Protein AF-A0A8H8NLA7-F1 (afdb_monomer_lite)

Radius of gyration: 19.92 Å; chains: 1; bounding box: 57×33×53 Å

Foldseek 3Di:
DFDDDPPDPDDDDPALLSVLVVLLVVLVVVLVQLVCCVVPVNDGDDDQVNDPRFAHADSVCRVVVVDDPVLGDGLVQLLDPPRPLLAAQRHDLSSLSSNLSVLLSLLQVLLPDDPVRCDPVSVSSLVSSLSSLVSNLVRQDDQDDPDDLLSNLSSLQSLLSSLLSLLSNLVVCCVPDVVSLVSNLVSLVSNLVSLVVCPPRQLVSHDLCSLSSLLSSLVSLLVQLVVCVVVVVNVSSVVSVVSSVSSLVSLVSNCVVVVVSVVSSVVSVVSD

Sequence (272 aa):
MSLRRAGSMLDPPRDPIELYELINIFWLTFITDRAGSLGTGLPHAIKDAEITTVFPRPLQEFEDGTVSDATNATILSMYEEGHIAQDASKDSLHALRVKSLALLERSSRLSTVPEADRNATFWHEFGATDVALSRIAQTLPHIHSGAGINDTSSLIFVHTFVHGSTIQLHSPFLDTHPSSYERCVQSANAAMKVVYLIDNIDPKNFHMLMGLSWMCVADILKREIRRKRSVSDDDGARKTELELEALVTAMKRLRQVYPVLGLWVNSVQTAL

Structure (mmCIF, N/CA/C/O backbone):
data_AF-A0A8H8NLA7-F1
#
_entry.id   AF-A0A8H8NLA7-F1
#
loop_
_atom_site.group_PDB
_atom_site.id
_atom_site.type_symbol
_atom_site.label_atom_id
_atom_site.label_alt_id
_atom_site.label_comp_id
_atom_site.label_asym_id
_atom_site.label_entity_id
_atom_site.label_seq_id
_atom_site.pdbx_PDB_ins_code
_atom_site.Cartn_x
_atom_site.Cartn_y
_atom_site.Cartn_z
_atom_site.occupancy
_atom_site.B_iso_or_equiv
_atom_site.auth_seq_id
_atom_site.auth_comp_id
_atom_site.auth_asym_id
_atom_site.auth_atom_id
_atom_site.pdbx_PDB_model_num
ATOM 1 N N . MET A 1 1 ? -30.185 0.299 29.353 1.00 32.94 1 MET A N 1
ATOM 2 C CA . MET A 1 1 ? -31.031 -0.787 28.811 1.00 32.94 1 MET A CA 1
ATOM 3 C C . MET A 1 1 ? -30.509 -1.084 27.417 1.00 32.94 1 MET A C 1
ATOM 5 O O . MET A 1 1 ? -30.666 -0.260 26.528 1.00 32.94 1 MET A O 1
ATOM 9 N N . SER A 1 2 ? -29.719 -2.149 27.296 1.00 41.56 2 SER A N 1
ATOM 10 C CA . SER A 1 2 ? -28.850 -2.383 26.143 1.00 41.56 2 SER A CA 1
ATOM 11 C C . SER A 1 2 ? -29.624 -3.079 25.024 1.00 41.56 2 SER A C 1
ATOM 13 O O . SER A 1 2 ? -30.065 -4.216 25.189 1.00 41.56 2 SER A O 1
ATOM 15 N N . LEU A 1 3 ? -29.859 -2.380 23.913 1.00 44.41 3 LEU A N 1
ATOM 16 C CA . LEU A 1 3 ? -30.503 -2.950 22.732 1.00 44.41 3 LEU A CA 1
ATOM 17 C C . LEU A 1 3 ? -29.500 -3.879 22.040 1.00 44.41 3 LEU A C 1
ATOM 19 O O . LEU A 1 3 ? -28.661 -3.432 21.259 1.00 44.41 3 LEU A O 1
ATOM 23 N N . ARG A 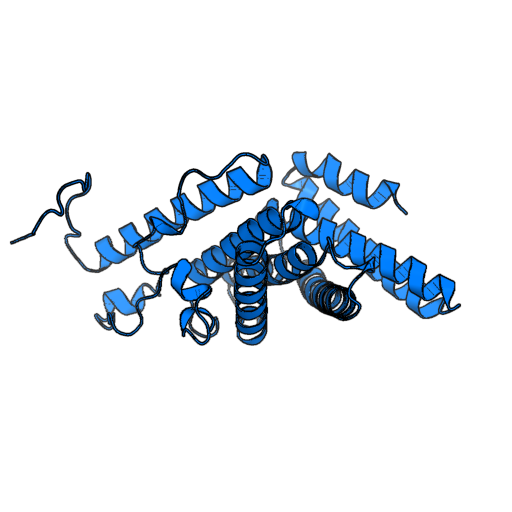1 4 ? -29.583 -5.185 22.325 1.00 53.72 4 ARG A N 1
ATOM 24 C CA . ARG A 1 4 ? -28.929 -6.211 21.504 1.00 53.72 4 ARG A CA 1
ATOM 25 C C . ARG A 1 4 ? -29.391 -6.025 20.056 1.00 53.72 4 ARG A C 1
ATOM 27 O O . ARG A 1 4 ? -30.574 -6.196 19.764 1.00 53.72 4 ARG A O 1
ATOM 34 N N . ARG A 1 5 ? -28.476 -5.691 19.140 1.00 54.44 5 ARG A N 1
ATOM 35 C CA . ARG A 1 5 ? -28.752 -5.823 17.702 1.00 54.44 5 ARG A CA 1
ATOM 36 C C . ARG A 1 5 ? -29.000 -7.304 17.417 1.00 54.44 5 ARG A C 1
ATOM 38 O O . ARG A 1 5 ? -28.173 -8.143 17.775 1.00 54.44 5 ARG A O 1
ATOM 45 N N . ALA A 1 6 ? -30.145 -7.625 16.814 1.00 49.31 6 ALA A N 1
ATOM 46 C CA . ALA A 1 6 ? -30.467 -8.989 16.412 1.00 49.31 6 ALA A CA 1
ATOM 47 C C . ALA A 1 6 ? -29.333 -9.535 15.523 1.00 49.31 6 ALA A C 1
ATOM 49 O O . ALA A 1 6 ? -29.038 -8.953 14.483 1.00 49.31 6 ALA A O 1
ATOM 50 N N . GLY A 1 7 ? -28.670 -10.604 15.976 1.00 63.22 7 GLY A N 1
ATOM 51 C CA . GLY A 1 7 ? -27.546 -11.240 15.277 1.00 63.22 7 GLY A CA 1
ATOM 52 C C . GLY A 1 7 ? -26.155 -11.031 15.894 1.00 63.22 7 GLY A C 1
ATOM 53 O O . GLY A 1 7 ? -25.227 -11.718 15.479 1.00 63.22 7 GLY A O 1
ATOM 54 N N . SER A 1 8 ? -25.980 -10.158 16.895 1.00 69.25 8 SER A N 1
ATOM 55 C CA . SER A 1 8 ? -24.690 -10.058 17.603 1.00 69.25 8 SER A CA 1
ATOM 56 C C . SER A 1 8 ? -24.512 -11.216 18.588 1.00 69.25 8 SER A C 1
ATOM 58 O O . SER A 1 8 ? -25.329 -11.387 19.493 1.00 69.25 8 SER A O 1
ATOM 60 N N . MET A 1 9 ? -23.430 -11.987 18.436 1.00 81.00 9 MET A N 1
ATOM 61 C CA . MET A 1 9 ? -23.010 -13.002 19.416 1.00 81.00 9 MET A CA 1
ATOM 62 C C . MET A 1 9 ? -22.323 -12.395 20.647 1.00 81.00 9 MET A C 1
ATOM 64 O O . MET A 1 9 ? -22.168 -13.082 21.653 1.00 81.00 9 MET A O 1
ATOM 68 N N . LEU A 1 10 ? -21.909 -11.127 20.564 1.00 83.44 10 LEU A N 1
ATOM 69 C CA . LEU A 1 10 ? -21.268 -10.399 21.654 1.00 83.44 10 LEU A CA 1
ATOM 70 C C . LEU A 1 10 ? -22.282 -9.515 22.375 1.00 83.44 10 LEU A C 1
ATOM 72 O O . LEU A 1 10 ? -23.142 -8.888 21.738 1.00 83.44 10 LEU A O 1
ATOM 76 N N . ASP A 1 11 ? -22.152 -9.454 23.699 1.00 87.31 11 ASP A N 1
ATOM 77 C CA . ASP A 1 11 ? -22.850 -8.457 24.496 1.00 87.31 11 ASP A CA 1
ATOM 78 C C . ASP A 1 11 ? -22.316 -7.052 24.170 1.00 87.31 11 ASP A C 1
ATOM 80 O O . ASP A 1 11 ? -21.155 -6.899 23.780 1.00 87.31 11 ASP A O 1
ATOM 84 N N . PRO A 1 12 ? -23.151 -6.008 24.291 1.00 88.50 12 PRO A N 1
ATOM 85 C CA . PRO A 1 12 ? -22.688 -4.638 24.107 1.00 88.50 12 PRO A CA 1
ATOM 86 C C . PRO A 1 12 ? -21.594 -4.282 25.127 1.00 88.50 12 PRO A C 1
ATOM 88 O O . PRO A 1 12 ? -21.656 -4.776 26.256 1.00 88.50 12 PRO A O 1
ATOM 91 N N . PRO A 1 13 ? -20.627 -3.423 24.757 1.00 93.06 13 PRO A N 1
ATOM 92 C CA . PRO A 1 13 ? -19.510 -3.067 25.627 1.00 93.06 13 PRO A CA 1
ATOM 93 C C . PRO A 1 13 ? -20.012 -2.463 26.944 1.00 93.06 13 PRO A C 1
ATOM 95 O O . PRO A 1 13 ? -20.956 -1.667 26.962 1.00 93.06 13 PRO A O 1
ATOM 98 N N . ARG A 1 14 ? -19.377 -2.855 28.047 1.00 95.00 14 ARG A N 1
ATOM 99 C CA . ARG A 1 14 ? -19.678 -2.432 29.419 1.00 95.00 14 ARG A CA 1
ATOM 100 C C . ARG A 1 14 ? -19.198 -1.012 29.689 1.00 95.00 14 ARG A C 1
ATOM 102 O O . ARG A 1 14 ? -19.839 -0.298 30.458 1.00 95.00 14 ARG A O 1
ATOM 109 N N . ASP A 1 15 ? -18.104 -0.609 29.053 1.00 94.25 15 ASP A N 1
ATOM 110 C CA . ASP A 1 15 ? -17.483 0.704 29.198 1.00 94.25 15 ASP A CA 1
ATOM 111 C C . ASP A 1 15 ? -16.740 1.126 27.904 1.00 94.25 15 ASP A C 1
ATOM 113 O O . ASP A 1 15 ? -16.625 0.332 26.961 1.00 94.25 15 ASP A O 1
ATOM 117 N N . PRO A 1 16 ? -16.271 2.388 27.805 1.00 93.94 16 PRO A N 1
ATOM 118 C CA . PRO A 1 16 ? -15.535 2.867 26.633 1.00 93.94 16 PRO A CA 1
ATOM 119 C C . PRO A 1 16 ? -14.230 2.111 26.348 1.00 93.94 16 PRO A C 1
ATOM 121 O O . PRO A 1 16 ? -13.817 2.042 25.191 1.00 93.94 16 PRO A O 1
ATOM 124 N N . ILE A 1 17 ? -13.592 1.531 27.367 1.00 95.62 17 ILE A N 1
ATOM 125 C CA . ILE A 1 17 ? -12.339 0.787 27.205 1.00 95.62 17 ILE A CA 1
ATOM 126 C C . ILE A 1 17 ? -12.622 -0.560 26.543 1.00 95.62 17 ILE A C 1
ATOM 128 O O . ILE A 1 17 ? -11.959 -0.910 25.570 1.00 95.62 17 ILE A O 1
ATOM 132 N N . GLU A 1 18 ? -13.673 -1.264 26.961 1.00 95.44 18 GLU A N 1
ATOM 133 C CA . GLU A 1 18 ? -14.103 -2.495 26.295 1.00 95.44 18 GLU A CA 1
ATOM 134 C C . GLU A 1 18 ? -14.540 -2.232 24.844 1.00 95.44 18 GLU A C 1
ATOM 136 O O . GLU A 1 18 ? -14.270 -3.039 23.955 1.00 95.44 18 GLU A O 1
ATOM 141 N N . LEU A 1 19 ? -15.157 -1.080 24.553 1.00 94.38 19 LEU A N 1
ATOM 142 C CA . LEU A 1 19 ? -15.435 -0.683 23.167 1.00 94.38 19 LEU A CA 1
ATOM 143 C C . LEU A 1 19 ? -14.140 -0.516 22.352 1.00 94.38 19 LEU A C 1
ATOM 145 O O . LEU A 1 19 ? -14.057 -1.027 21.233 1.00 94.38 19 LEU A O 1
ATOM 149 N N . TYR A 1 20 ? -13.129 0.160 22.904 1.00 94.81 20 TYR A N 1
ATOM 150 C CA . TYR A 1 20 ? -11.807 0.270 22.283 1.00 94.81 20 TYR A CA 1
ATOM 151 C C . TYR A 1 20 ? -11.187 -1.112 22.028 1.00 94.81 20 TYR A C 1
ATOM 153 O O . TYR A 1 20 ? -10.696 -1.377 20.926 1.00 94.81 20 TYR A O 1
ATOM 161 N N . GLU A 1 21 ? -11.237 -2.012 23.010 1.00 95.44 21 GLU A N 1
ATOM 162 C CA . GLU A 1 21 ? -10.703 -3.371 22.897 1.00 95.44 21 GLU A CA 1
ATOM 163 C C . GLU A 1 21 ? -11.400 -4.155 21.780 1.00 95.44 21 GLU A C 1
ATOM 165 O O . GLU A 1 21 ? -10.728 -4.723 20.919 1.00 95.44 21 GLU A O 1
ATOM 170 N N . LEU A 1 22 ? -12.735 -4.127 21.725 1.00 95.25 22 LEU A N 1
ATOM 171 C CA . LEU A 1 22 ? -13.516 -4.808 20.688 1.00 95.25 22 LEU A CA 1
ATOM 172 C C . LEU A 1 22 ? -13.223 -4.269 19.281 1.00 95.25 22 LEU A C 1
ATOM 174 O O . LEU A 1 22 ? -13.100 -5.059 18.340 1.00 95.25 22 LEU A O 1
ATOM 178 N N . ILE A 1 23 ? -13.058 -2.949 19.130 1.00 95.75 23 ILE A N 1
ATOM 179 C CA . ILE A 1 23 ? -12.645 -2.335 17.858 1.00 95.75 23 ILE A CA 1
ATOM 180 C C . ILE A 1 23 ? -11.273 -2.878 17.439 1.00 95.75 23 ILE A C 1
ATOM 182 O O . ILE A 1 23 ? -11.111 -3.336 16.307 1.00 95.75 23 ILE A O 1
ATOM 186 N N . ASN A 1 24 ? -10.288 -2.880 18.340 1.00 96.25 24 ASN A N 1
ATOM 187 C CA . ASN A 1 24 ? -8.941 -3.368 18.027 1.00 96.25 24 ASN A CA 1
ATOM 188 C C . ASN A 1 24 ? -8.918 -4.880 17.738 1.00 96.25 24 ASN A C 1
ATOM 190 O O . ASN A 1 24 ? -8.236 -5.313 16.811 1.00 96.25 24 ASN A O 1
ATOM 194 N N . ILE A 1 25 ? -9.698 -5.691 18.460 1.00 95.69 25 ILE A N 1
ATOM 195 C CA . ILE A 1 25 ? -9.821 -7.139 18.213 1.00 95.69 25 ILE A CA 1
ATOM 196 C C . ILE A 1 25 ? -10.380 -7.411 16.812 1.00 95.69 25 ILE A C 1
ATOM 198 O O . ILE A 1 25 ? -9.861 -8.272 16.091 1.00 95.69 25 ILE A O 1
ATOM 202 N N . PHE A 1 26 ? -11.404 -6.662 16.392 1.00 97.19 26 PHE A N 1
ATOM 203 C CA . PHE A 1 26 ? -11.933 -6.769 15.035 1.00 97.19 26 PHE A CA 1
ATOM 204 C C . PHE A 1 26 ? -10.842 -6.488 13.993 1.00 97.19 26 PHE A C 1
ATOM 206 O O . PHE A 1 26 ? -10.650 -7.277 13.066 1.00 97.19 26 PHE A O 1
ATOM 213 N N . TRP A 1 27 ? -10.079 -5.407 14.162 1.00 97.69 27 TRP A N 1
ATOM 214 C CA . TRP A 1 27 ? -9.050 -5.023 13.195 1.00 97.69 27 TRP A CA 1
ATOM 215 C C . TRP A 1 27 ? -7.826 -5.943 13.189 1.00 97.69 27 TRP A C 1
ATOM 217 O O . TRP A 1 27 ? -7.257 -6.182 12.125 1.00 97.69 27 TRP A O 1
ATOM 227 N N . LEU A 1 28 ? -7.467 -6.551 14.321 1.00 96.00 28 LEU A N 1
ATOM 228 C CA . LEU A 1 28 ? -6.483 -7.640 14.365 1.00 96.00 28 LEU A CA 1
ATOM 229 C C . LEU A 1 28 ? -6.958 -8.871 13.580 1.00 96.00 28 LEU A C 1
ATOM 231 O O . LEU A 1 28 ? -6.172 -9.497 12.863 1.00 96.00 28 LEU A O 1
ATOM 235 N N . THR A 1 29 ? -8.251 -9.191 13.669 1.00 96.38 29 THR A N 1
ATOM 236 C CA . THR A 1 29 ? -8.863 -10.287 12.903 1.00 96.38 29 THR A CA 1
ATOM 237 C C . THR A 1 29 ? -8.842 -9.974 11.407 1.00 96.38 29 THR A C 1
ATOM 239 O O . THR A 1 29 ? -8.397 -10.798 10.612 1.00 96.38 29 THR A O 1
ATOM 242 N N . PHE A 1 30 ? -9.228 -8.752 11.029 1.00 97.50 30 PHE A N 1
ATOM 243 C CA . PHE A 1 30 ? -9.151 -8.256 9.654 1.00 97.50 30 PHE A CA 1
ATOM 244 C C . PHE A 1 30 ? -7.727 -8.319 9.090 1.00 97.50 30 PHE A C 1
ATOM 246 O O . PHE A 1 30 ? -7.524 -8.825 7.989 1.00 97.50 30 PHE A O 1
ATOM 253 N N . ILE A 1 31 ? -6.730 -7.845 9.848 1.00 95.81 31 ILE A N 1
ATOM 254 C CA . ILE A 1 31 ? -5.323 -7.894 9.436 1.00 95.81 31 ILE A CA 1
ATOM 255 C C . ILE A 1 31 ? -4.895 -9.337 9.172 1.00 95.81 31 ILE A C 1
ATOM 257 O O . ILE A 1 31 ? -4.261 -9.607 8.156 1.00 95.81 31 ILE A O 1
ATOM 261 N N . THR A 1 32 ? -5.267 -10.263 10.055 1.00 95.00 32 THR A N 1
ATOM 262 C CA . THR A 1 32 ? -4.927 -11.684 9.908 1.00 95.00 32 THR A CA 1
ATOM 263 C C . THR A 1 32 ? -5.550 -12.285 8.646 1.00 95.00 32 THR A C 1
ATOM 265 O O . THR A 1 32 ? -4.851 -12.938 7.872 1.00 95.00 32 THR A O 1
ATOM 268 N N . ASP A 1 33 ? -6.833 -12.012 8.400 1.00 95.81 33 ASP A N 1
ATOM 269 C CA . ASP A 1 33 ? -7.569 -12.465 7.212 1.00 95.81 33 ASP A CA 1
ATOM 270 C C . ASP A 1 33 ? -6.936 -11.934 5.912 1.00 95.81 33 ASP A C 1
ATOM 272 O O . ASP A 1 33 ? -6.605 -12.700 5.004 1.00 95.81 33 ASP A O 1
ATOM 276 N N . ARG A 1 34 ? -6.660 -10.625 5.849 1.00 94.75 34 ARG A N 1
ATOM 277 C CA . ARG A 1 34 ? -6.023 -9.983 4.686 1.00 94.75 34 ARG A CA 1
ATOM 278 C C . ARG A 1 34 ? -4.589 -10.458 4.462 1.00 94.75 34 ARG A C 1
ATOM 280 O O . ARG A 1 34 ? -4.206 -10.736 3.329 1.00 94.75 34 ARG A O 1
ATOM 287 N N . ALA A 1 35 ? -3.800 -10.589 5.526 1.00 92.38 35 ALA A N 1
ATOM 288 C CA . ALA A 1 35 ? -2.429 -11.083 5.447 1.00 92.38 35 ALA A CA 1
ATOM 289 C C . ALA A 1 35 ? -2.369 -12.538 4.958 1.00 92.38 35 ALA A C 1
ATOM 291 O O . ALA A 1 35 ? -1.528 -12.872 4.121 1.00 92.38 35 ALA A O 1
ATOM 292 N N . GLY A 1 36 ? -3.272 -13.392 5.452 1.00 91.69 36 GLY A N 1
ATOM 293 C CA . GLY A 1 36 ? -3.408 -14.777 5.003 1.00 91.69 36 GLY A CA 1
ATOM 294 C C . G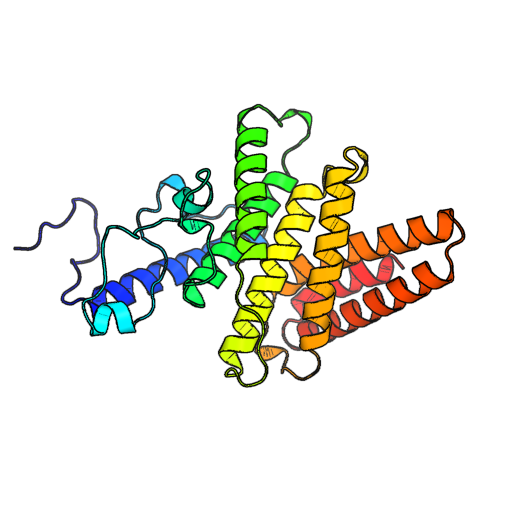LY A 1 36 ? -3.811 -14.868 3.532 1.00 91.69 36 GLY A C 1
ATOM 295 O O . GLY A 1 36 ? -3.199 -15.623 2.775 1.00 91.69 36 GLY A O 1
ATOM 296 N N . SER A 1 37 ? -4.775 -14.048 3.108 1.00 92.38 37 SER A N 1
ATOM 297 C CA . SER A 1 37 ? -5.197 -13.946 1.707 1.00 92.38 37 SER A CA 1
ATOM 298 C C . SER A 1 37 ? -4.044 -13.523 0.791 1.00 92.38 37 SER A C 1
ATOM 300 O O . SER A 1 37 ? -3.722 -14.239 -0.154 1.00 92.38 37 SER A O 1
ATOM 302 N N . LEU A 1 38 ? -3.329 -12.443 1.127 1.00 91.06 38 LEU A N 1
ATOM 303 C CA . LEU A 1 38 ? -2.151 -11.988 0.378 1.00 91.06 38 LEU A CA 1
ATOM 304 C C . LEU A 1 38 ? -1.042 -13.046 0.307 1.00 91.06 38 LEU A C 1
ATOM 306 O O . LEU A 1 38 ? -0.416 -13.218 -0.735 1.00 91.06 38 LEU A O 1
ATOM 310 N N . GLY A 1 39 ? -0.782 -13.748 1.413 1.00 86.25 39 GLY A N 1
ATOM 311 C CA . GLY A 1 39 ? 0.281 -14.750 1.487 1.00 86.25 39 GLY A CA 1
ATOM 312 C C . GLY A 1 39 ? -0.025 -16.053 0.742 1.00 86.25 39 GLY A C 1
ATOM 313 O O . GLY A 1 39 ? 0.902 -16.721 0.291 1.00 86.25 39 GLY A O 1
ATOM 314 N N . THR A 1 40 ? -1.301 -16.426 0.619 1.00 86.81 40 THR A N 1
ATOM 315 C CA . THR A 1 40 ? -1.730 -17.703 0.014 1.00 86.81 40 THR A CA 1
ATOM 316 C C . THR A 1 40 ? -2.336 -17.551 -1.380 1.00 86.81 40 THR A C 1
ATOM 318 O O . THR A 1 40 ? -2.442 -18.539 -2.103 1.00 86.81 40 THR A O 1
ATOM 321 N N . GLY A 1 41 ? -2.756 -16.340 -1.755 1.00 86.06 41 GLY A N 1
ATOM 322 C CA . GLY A 1 41 ? -3.557 -16.078 -2.951 1.00 86.06 41 GLY A CA 1
ATOM 323 C C . GLY A 1 41 ? -5.020 -16.521 -2.833 1.00 86.06 41 GLY A C 1
ATOM 324 O O . GLY A 1 41 ? -5.762 -16.426 -3.808 1.00 86.06 41 GLY A O 1
ATOM 325 N N . LEU A 1 42 ? -5.453 -17.018 -1.668 1.00 89.62 42 LEU A N 1
ATOM 326 C CA . LEU A 1 42 ? -6.844 -17.401 -1.430 1.00 89.62 42 LEU A CA 1
ATOM 327 C C . LEU A 1 42 ? -7.712 -16.167 -1.131 1.00 89.62 42 LEU A C 1
ATOM 329 O O . LEU A 1 42 ? -7.197 -15.182 -0.600 1.00 89.62 42 LEU A O 1
ATOM 333 N N . PRO A 1 43 ? -9.027 -16.202 -1.415 1.00 89.81 43 PRO A N 1
ATOM 334 C CA . PRO A 1 43 ? -9.932 -15.113 -1.054 1.00 89.81 43 PRO A CA 1
ATOM 335 C C . PRO A 1 43 ? -9.969 -14.864 0.457 1.00 89.81 43 PRO A C 1
ATOM 337 O O . PRO A 1 43 ? -9.960 -15.807 1.248 1.00 89.81 43 PRO A O 1
ATOM 340 N N . HIS A 1 44 ? -10.061 -13.596 0.849 1.00 93.69 44 HIS A N 1
ATOM 341 C CA . HIS A 1 44 ? -10.289 -13.199 2.236 1.00 93.69 44 HIS A CA 1
ATOM 342 C C . HIS A 1 44 ? -11.761 -13.420 2.639 1.00 93.69 44 HIS A C 1
ATOM 344 O O . HIS A 1 44 ? -12.671 -13.293 1.815 1.00 93.69 44 HIS A O 1
ATOM 350 N N . ALA A 1 45 ? -12.019 -13.738 3.907 1.00 94.94 45 ALA A N 1
ATOM 351 C CA . ALA A 1 45 ? -13.357 -14.074 4.393 1.00 94.94 45 ALA A CA 1
ATOM 352 C C . ALA A 1 45 ? -14.216 -12.836 4.694 1.00 94.94 45 ALA A C 1
ATOM 354 O O . ALA A 1 45 ? -15.412 -12.819 4.400 1.00 94.94 45 ALA A O 1
ATOM 355 N N . ILE A 1 46 ? -13.621 -11.790 5.272 1.00 95.62 46 ILE A N 1
ATOM 356 C CA . ILE A 1 46 ? -14.346 -10.583 5.688 1.00 95.62 46 ILE A CA 1
ATOM 357 C C . ILE A 1 46 ? -14.485 -9.673 4.470 1.00 95.62 46 ILE A C 1
ATOM 359 O O . ILE A 1 46 ? -13.468 -9.247 3.931 1.00 95.62 46 ILE A O 1
ATOM 363 N N . LYS A 1 47 ? -15.696 -9.342 4.013 1.00 94.69 47 LYS A N 1
ATOM 364 C CA . LYS A 1 47 ? -15.881 -8.442 2.858 1.00 94.69 47 LYS A CA 1
ATOM 365 C C . LYS A 1 47 ? -15.947 -6.986 3.300 1.00 94.69 47 LYS A C 1
ATOM 367 O O . LYS A 1 47 ? -16.683 -6.680 4.228 1.00 94.69 47 LYS A O 1
ATOM 372 N N . ASP A 1 48 ? -15.276 -6.085 2.581 1.00 94.56 48 ASP A N 1
ATOM 373 C CA . ASP A 1 48 ? -15.254 -4.644 2.898 1.00 94.56 48 ASP A CA 1
ATOM 374 C C . ASP A 1 48 ? -16.662 -4.045 3.068 1.00 94.56 48 ASP A C 1
ATOM 376 O O . ASP A 1 48 ? -16.898 -3.277 3.994 1.00 94.56 48 ASP A O 1
ATOM 380 N N . ALA A 1 49 ? -17.614 -4.449 2.219 1.00 93.56 49 ALA A N 1
ATOM 381 C CA . ALA A 1 49 ? -19.001 -3.975 2.254 1.00 93.56 49 ALA A CA 1
ATOM 382 C C . ALA A 1 49 ? -19.799 -4.402 3.499 1.00 93.56 49 ALA A C 1
ATOM 384 O O . ALA A 1 49 ? -20.852 -3.836 3.775 1.00 93.56 49 ALA A O 1
ATOM 385 N N . GLU A 1 50 ? -19.314 -5.394 4.245 1.00 94.06 50 GLU A N 1
ATOM 386 C CA . GLU A 1 50 ? -19.943 -5.895 5.471 1.00 94.06 50 GLU A CA 1
ATOM 387 C C . GLU A 1 50 ? -19.309 -5.266 6.730 1.00 94.06 50 GLU A C 1
ATOM 389 O O . GLU A 1 50 ? -19.798 -5.465 7.844 1.00 94.06 50 GLU A O 1
ATOM 394 N N . ILE A 1 51 ? -18.231 -4.484 6.577 1.00 95.44 51 ILE A N 1
ATOM 395 C CA . ILE A 1 51 ? -17.502 -3.880 7.695 1.00 95.44 51 ILE A CA 1
ATOM 396 C C . ILE A 1 51 ? -18.188 -2.592 8.138 1.00 95.44 51 ILE A C 1
ATOM 398 O O . ILE A 1 51 ? -18.075 -1.548 7.501 1.00 95.44 51 ILE A O 1
ATOM 402 N N . THR A 1 52 ? -18.836 -2.647 9.300 1.00 93.44 52 THR A N 1
ATOM 403 C CA . THR A 1 52 ? -19.381 -1.458 9.974 1.00 93.44 52 THR A CA 1
ATOM 404 C C . THR A 1 52 ? -18.477 -0.924 11.085 1.00 93.44 52 THR A C 1
ATOM 406 O O . THR A 1 52 ? -18.776 0.113 11.671 1.00 93.44 52 THR A O 1
ATOM 409 N N . THR A 1 53 ? -17.407 -1.644 11.431 1.00 95.38 53 THR A N 1
ATOM 410 C CA . THR A 1 53 ? -16.472 -1.240 12.488 1.00 95.38 53 THR A CA 1
ATOM 411 C C . THR A 1 53 ? -15.651 -0.038 12.027 1.00 95.38 53 THR A C 1
ATOM 413 O O . THR A 1 53 ? -15.088 -0.046 10.932 1.00 95.38 53 THR A O 1
ATOM 416 N N . VAL A 1 54 ? -15.579 0.996 12.866 1.00 96.12 54 VAL A N 1
ATOM 417 C CA . VAL A 1 54 ? -14.797 2.209 12.588 1.00 96.12 54 VAL A CA 1
ATOM 418 C C . VAL A 1 54 ? -13.305 1.948 12.743 1.00 96.12 54 VAL A C 1
ATOM 420 O O . VAL A 1 54 ? -12.920 1.076 13.521 1.00 96.12 54 VAL A O 1
ATOM 423 N N . PHE A 1 55 ? -12.459 2.700 12.038 1.00 96.44 55 PHE A N 1
ATOM 424 C CA . PHE A 1 55 ? -11.008 2.579 12.169 1.00 96.44 55 PHE A CA 1
ATOM 425 C C . PHE A 1 55 ? -10.531 2.727 13.628 1.00 96.44 55 PHE A C 1
ATOM 427 O O . PHE A 1 55 ? -11.140 3.467 14.406 1.00 96.44 55 PHE A O 1
ATOM 434 N N . PRO A 1 56 ? -9.423 2.057 14.002 1.00 95.06 56 PRO A N 1
ATOM 435 C CA . PRO A 1 56 ? -8.848 2.169 15.337 1.00 95.06 56 PRO A CA 1
ATOM 436 C C . PRO A 1 56 ? -8.449 3.603 15.694 1.00 95.06 56 PRO A C 1
ATOM 438 O O . PRO A 1 56 ? -7.736 4.272 14.944 1.00 95.06 56 PRO A O 1
ATOM 441 N N . ARG A 1 57 ? -8.819 4.043 16.893 1.00 91.19 57 ARG A N 1
ATOM 442 C CA . ARG A 1 57 ? -8.454 5.357 17.442 1.00 91.19 57 ARG A CA 1
ATOM 443 C C . ARG A 1 57 ? -7.473 5.213 18.609 1.00 91.19 57 ARG A C 1
ATOM 445 O O . ARG A 1 57 ? -7.385 4.123 19.173 1.00 91.19 57 ARG A O 1
ATOM 452 N N . PRO A 1 58 ? -6.726 6.266 18.975 1.00 88.94 58 PRO A N 1
ATOM 453 C CA . PRO A 1 58 ? -5.906 6.269 20.184 1.00 88.94 58 PRO A CA 1
ATOM 454 C C . PRO A 1 58 ? -6.726 5.928 21.438 1.00 88.94 58 PRO A C 1
ATOM 456 O O . PRO A 1 58 ? -7.828 6.441 21.609 1.00 88.94 58 PRO A O 1
ATOM 459 N N . LEU A 1 59 ? -6.167 5.104 22.334 1.00 90.25 59 LEU A N 1
ATOM 460 C CA . LEU A 1 59 ? -6.799 4.732 23.613 1.00 90.25 59 LEU A CA 1
ATOM 461 C C . LEU A 1 59 ? -7.201 5.965 24.436 1.00 90.25 59 LEU A C 1
ATOM 463 O O . LEU A 1 59 ? -8.296 6.004 24.990 1.00 90.25 59 LEU A O 1
ATOM 467 N N . GLN A 1 60 ? -6.350 6.992 24.428 1.00 90.62 60 GLN A N 1
AT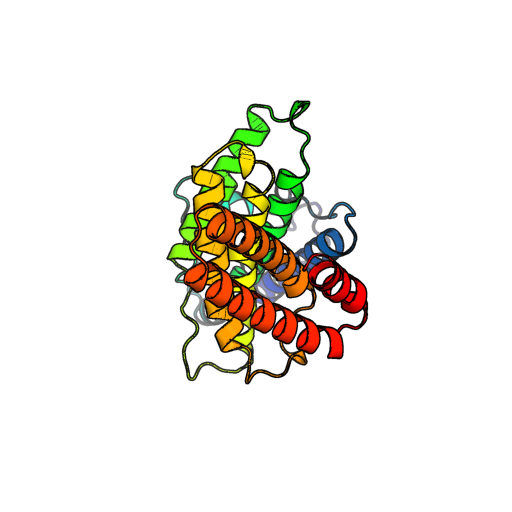OM 468 C CA . GLN A 1 60 ? -6.570 8.237 25.154 1.00 90.62 60 GLN A CA 1
ATOM 469 C C . GLN A 1 60 ? -7.907 8.912 24.797 1.00 90.62 60 GLN A C 1
ATOM 471 O O . GLN A 1 60 ? -8.544 9.493 25.667 1.00 90.62 60 GLN A O 1
ATOM 476 N N . GLU A 1 61 ? -8.395 8.793 23.553 1.00 91.38 61 GLU A N 1
ATOM 477 C CA . GLU A 1 61 ? -9.707 9.356 23.196 1.00 91.38 61 GLU A CA 1
ATOM 478 C C . GLU A 1 61 ? -10.851 8.700 23.989 1.00 91.38 61 GLU A C 1
ATOM 480 O O . GLU A 1 61 ? -11.826 9.370 24.338 1.00 91.38 61 GLU A O 1
ATOM 485 N N . PHE A 1 62 ? -10.733 7.404 24.290 1.00 93.25 62 PHE A N 1
ATOM 486 C CA . PHE A 1 62 ? -11.716 6.649 25.069 1.00 93.25 62 PHE A CA 1
ATOM 487 C C . PHE A 1 62 ? -11.570 6.901 26.568 1.00 93.25 62 PHE A C 1
ATOM 489 O O . PHE A 1 62 ? -12.584 7.018 27.253 1.00 93.25 62 PHE A O 1
ATOM 496 N N . GLU A 1 63 ? -10.334 7.018 27.064 1.00 93.81 63 GLU A N 1
ATOM 497 C CA . GLU A 1 63 ? -10.046 7.359 28.464 1.00 93.81 63 GLU A CA 1
ATOM 498 C C . GLU A 1 63 ? -10.555 8.764 28.815 1.00 93.81 63 GLU A C 1
ATOM 500 O O . GLU A 1 63 ? -11.226 8.945 29.831 1.00 93.81 63 GLU A O 1
ATOM 505 N N . ASP A 1 64 ? -10.311 9.736 27.933 1.00 94.25 64 ASP A N 1
ATOM 506 C CA . ASP A 1 64 ? -10.704 11.135 28.121 1.00 94.25 64 ASP A CA 1
ATOM 507 C C . ASP A 1 64 ? -12.178 11.396 27.742 1.00 94.25 64 ASP A C 1
ATOM 509 O O . ASP A 1 64 ? -12.693 12.498 27.945 1.00 94.25 64 ASP A O 1
ATOM 513 N N . GLY A 1 65 ? -12.874 10.407 27.166 1.00 91.06 65 GLY A N 1
ATOM 514 C CA . GLY A 1 65 ? -14.267 10.537 26.724 1.00 91.06 65 GLY A CA 1
ATOM 515 C C . GLY A 1 65 ? -14.464 11.523 25.564 1.00 91.06 65 GLY A C 1
ATOM 516 O O . GLY A 1 65 ? -15.530 12.124 25.438 1.00 91.06 65 GLY A O 1
ATOM 517 N N . THR A 1 66 ? -13.443 11.707 24.724 1.00 89.94 66 THR A N 1
ATOM 518 C CA . THR A 1 66 ? -13.443 12.658 23.596 1.00 89.94 66 THR A CA 1
ATOM 519 C C . THR A 1 66 ? -13.844 12.026 22.260 1.00 89.94 66 THR A C 1
ATOM 521 O O . THR A 1 66 ? -13.933 12.728 21.248 1.00 89.94 66 THR A O 1
ATOM 524 N N . VAL A 1 67 ? -14.132 10.718 22.244 1.00 86.56 67 VAL A N 1
ATOM 525 C CA . VAL A 1 67 ? -14.641 10.011 21.059 1.00 86.56 67 VAL A CA 1
ATOM 526 C C . VAL A 1 67 ? -15.922 10.677 20.556 1.00 86.56 67 VAL A C 1
ATOM 528 O O . VAL A 1 67 ? -16.879 10.885 21.299 1.00 86.56 67 VAL A O 1
ATOM 531 N N . SER A 1 68 ? -15.943 10.982 19.260 1.00 84.44 68 SER A N 1
ATOM 532 C CA . SER A 1 68 ? -17.078 11.603 18.584 1.00 84.44 68 SER A CA 1
ATOM 533 C C . SER A 1 68 ? -17.417 10.859 17.303 1.00 84.44 68 SER A C 1
ATOM 535 O O . SER A 1 68 ? -16.532 10.548 16.499 1.00 84.44 68 SER A O 1
ATOM 537 N N . ASP A 1 69 ? -18.716 10.659 17.079 1.00 85.00 69 ASP A N 1
ATOM 538 C CA . ASP A 1 69 ? -19.227 10.010 15.875 1.00 85.00 69 ASP A CA 1
ATOM 539 C C . ASP A 1 69 ? -18.970 10.818 14.598 1.00 85.00 69 ASP A C 1
ATOM 541 O O . ASP A 1 69 ? -18.955 10.254 13.506 1.00 85.00 69 ASP A O 1
ATOM 545 N N . ALA A 1 70 ? -18.700 12.122 14.719 1.00 82.56 70 ALA A N 1
ATOM 546 C CA . ALA A 1 70 ? -18.444 13.008 13.583 1.00 82.56 70 ALA A CA 1
ATOM 547 C C . ALA A 1 70 ? -17.197 12.621 12.768 1.00 82.56 70 ALA A C 1
ATOM 549 O O . ALA A 1 70 ? -17.079 13.004 11.608 1.00 82.56 70 ALA A O 1
ATOM 550 N N . THR A 1 71 ? -16.267 11.875 13.369 1.00 81.44 71 THR A N 1
ATOM 551 C CA . THR A 1 71 ? -15.041 11.397 12.711 1.00 81.44 71 THR A CA 1
ATOM 552 C C . THR A 1 71 ? -15.039 9.886 12.481 1.00 81.44 71 THR A C 1
ATOM 554 O O . THR A 1 71 ? -14.001 9.308 12.158 1.00 81.44 71 THR A O 1
ATOM 557 N N . ASN A 1 72 ? -16.191 9.223 12.639 1.00 90.19 72 ASN A N 1
ATOM 558 C CA . ASN A 1 72 ? -16.308 7.798 12.360 1.00 90.19 72 ASN A CA 1
ATOM 559 C C . ASN A 1 72 ? -16.103 7.528 10.870 1.00 90.19 72 ASN A C 1
ATOM 561 O O . ASN A 1 72 ? -16.791 8.076 10.014 1.00 90.19 72 ASN A O 1
ATOM 565 N N . ALA A 1 73 ? -15.159 6.642 10.578 1.00 94.12 73 ALA A N 1
ATOM 566 C CA . ALA A 1 73 ? -14.823 6.217 9.233 1.00 94.12 73 ALA A CA 1
ATOM 567 C C . ALA A 1 73 ? -14.584 4.711 9.223 1.00 94.12 73 ALA A C 1
ATOM 569 O O . ALA A 1 73 ? -14.005 4.170 10.165 1.00 94.12 73 ALA A O 1
ATOM 570 N N . THR A 1 74 ? -15.005 4.049 8.151 1.00 95.50 74 THR A N 1
ATOM 571 C CA . THR A 1 74 ? -14.782 2.614 7.926 1.00 95.50 74 THR A CA 1
ATOM 572 C C . THR A 1 74 ? -13.824 2.407 6.757 1.00 95.50 74 THR A C 1
ATOM 574 O O . THR A 1 74 ? -13.360 3.370 6.141 1.00 95.50 74 THR A O 1
ATOM 577 N N . ILE A 1 75 ? -13.559 1.147 6.408 1.00 95.81 75 ILE A N 1
ATOM 578 C CA . ILE A 1 75 ? -12.710 0.821 5.262 1.00 95.81 75 ILE A CA 1
ATOM 579 C C . ILE A 1 75 ? -13.229 1.427 3.953 1.00 95.81 75 ILE A C 1
ATOM 581 O O . ILE A 1 75 ? -12.436 1.943 3.173 1.00 95.81 75 ILE A O 1
ATOM 585 N N . LEU A 1 76 ? -14.550 1.430 3.733 1.00 96.38 76 LEU A N 1
ATOM 586 C CA . LEU A 1 76 ? -15.138 1.969 2.506 1.00 96.38 76 LEU A CA 1
ATOM 587 C C . LEU A 1 76 ? -15.023 3.488 2.437 1.00 96.38 76 LEU A C 1
ATOM 589 O O . LEU A 1 76 ? -14.734 4.021 1.370 1.00 96.38 76 LEU A O 1
ATOM 593 N N . SER A 1 77 ? -15.114 4.162 3.585 1.00 96.75 77 SER A N 1
ATOM 594 C CA . SER A 1 77 ? -14.921 5.608 3.684 1.00 96.75 77 SER A CA 1
ATOM 595 C C . SER A 1 77 ? -13.537 6.048 3.191 1.00 96.75 77 SER A C 1
ATOM 597 O O . SER A 1 77 ? -13.373 7.171 2.739 1.00 96.75 77 SER A O 1
ATOM 599 N N . MET A 1 78 ? -12.517 5.183 3.243 1.00 96.38 78 MET A N 1
ATOM 600 C CA . MET A 1 78 ? -11.182 5.480 2.697 1.00 96.38 78 MET A CA 1
ATOM 601 C C . MET A 1 78 ? -11.185 5.621 1.166 1.00 96.38 78 MET A C 1
ATOM 603 O O . MET A 1 78 ? -10.358 6.346 0.614 1.00 96.38 78 MET A O 1
ATOM 607 N N . TYR A 1 79 ? -12.113 4.957 0.480 1.00 96.94 79 TYR A N 1
ATOM 608 C CA . TYR A 1 79 ? -12.226 4.962 -0.980 1.00 96.94 79 TYR A CA 1
ATOM 609 C C . TYR A 1 79 ? -13.221 6.006 -1.506 1.00 96.94 79 TYR A C 1
ATOM 611 O O . TYR A 1 79 ? -13.368 6.157 -2.715 1.00 96.94 79 TYR A O 1
ATOM 619 N N . GLU A 1 80 ? -13.893 6.737 -0.619 1.00 96.38 80 GLU A N 1
ATOM 620 C CA . GLU A 1 80 ? -14.809 7.815 -0.984 1.00 96.38 80 GLU A CA 1
ATOM 621 C C . GLU A 1 80 ? -14.037 9.101 -1.302 1.00 96.38 80 GLU A C 1
ATOM 623 O O . GLU A 1 80 ? -13.131 9.508 -0.570 1.00 96.38 80 GLU A O 1
ATOM 628 N N . GLU A 1 81 ? -14.385 9.757 -2.408 1.00 92.69 81 GLU A N 1
ATOM 629 C CA . GLU A 1 81 ? -13.692 10.961 -2.866 1.00 92.69 81 GLU A CA 1
ATOM 630 C C . GLU A 1 81 ? -13.754 12.084 -1.817 1.00 92.69 81 GLU A C 1
ATOM 632 O O . GLU A 1 81 ? -14.826 12.499 -1.382 1.00 92.69 81 GLU A O 1
ATOM 637 N N . GLY A 1 82 ? -12.584 12.587 -1.409 1.00 92.25 82 GLY A N 1
ATOM 638 C CA . GLY A 1 82 ? -12.475 13.710 -0.473 1.00 92.25 82 GLY A CA 1
ATOM 639 C C . GLY A 1 82 ? -12.798 13.376 0.987 1.00 92.25 82 GLY A C 1
ATOM 640 O O . GLY A 1 82 ? -12.824 14.286 1.816 1.00 92.25 82 GLY A O 1
ATOM 641 N N . HIS A 1 83 ? -13.025 12.106 1.328 1.00 95.56 83 HIS A N 1
ATOM 642 C CA . HIS A 1 83 ? -13.348 11.716 2.695 1.00 95.56 83 HIS A CA 1
ATOM 643 C C . HIS A 1 83 ? -12.133 11.845 3.631 1.00 95.56 83 HIS A C 1
ATOM 645 O O . HIS A 1 83 ? -11.006 11.490 3.280 1.00 95.56 83 HIS A O 1
ATOM 651 N N . ILE A 1 84 ? -12.370 12.259 4.882 1.00 93.38 84 ILE A N 1
ATOM 652 C CA . ILE A 1 84 ? -11.328 12.451 5.915 1.00 93.38 84 ILE A CA 1
ATOM 653 C C . ILE A 1 84 ? -10.506 11.188 6.214 1.00 93.38 84 ILE A C 1
ATOM 655 O O . ILE A 1 84 ? -9.406 11.262 6.743 1.00 93.38 84 ILE A O 1
ATOM 659 N N . ALA A 1 85 ? -11.025 10.016 5.853 1.00 94.81 85 ALA A N 1
ATOM 660 C CA . ALA A 1 85 ? -10.365 8.727 6.045 1.00 94.81 85 ALA A CA 1
ATOM 661 C C . ALA A 1 85 ? -9.102 8.566 5.182 1.00 94.81 85 ALA A C 1
ATOM 663 O O . ALA A 1 85 ? -8.297 7.676 5.449 1.00 94.81 85 ALA A O 1
ATOM 664 N N . GLN A 1 86 ? -8.933 9.416 4.168 1.00 95.75 86 GLN A N 1
ATOM 665 C CA . GLN A 1 86 ? -7.743 9.483 3.321 1.00 95.75 86 GLN A CA 1
ATOM 666 C C . GLN A 1 86 ? -6.595 10.286 3.955 1.00 95.75 86 GLN A C 1
ATOM 668 O O . GLN A 1 86 ? -5.479 10.252 3.440 1.00 95.75 86 GLN A O 1
ATOM 673 N N . ASP A 1 87 ? -6.856 11.007 5.050 1.00 94.75 87 ASP A N 1
ATOM 674 C CA . ASP A 1 87 ? -5.834 11.709 5.823 1.00 94.75 87 ASP A CA 1
ATOM 675 C C . ASP A 1 87 ? -5.251 10.771 6.888 1.00 94.75 87 ASP A C 1
ATOM 677 O O . ASP A 1 87 ? -5.952 10.298 7.783 1.00 94.75 87 ASP A O 1
ATOM 681 N N . ALA A 1 88 ? -3.956 10.492 6.767 1.00 94.94 88 ALA A N 1
ATOM 682 C CA . ALA A 1 88 ? -3.201 9.617 7.652 1.00 94.94 88 ALA A CA 1
ATOM 683 C C . ALA A 1 88 ? -2.500 10.367 8.801 1.00 94.94 88 ALA A C 1
ATOM 685 O O . ALA A 1 88 ? -1.905 9.738 9.677 1.00 94.94 88 ALA A O 1
ATOM 686 N N . SER A 1 89 ? -2.562 11.703 8.829 1.00 92.06 89 SER A N 1
ATOM 687 C CA . SER A 1 89 ? -1.756 12.532 9.738 1.00 92.06 89 SER A CA 1
ATOM 688 C C . SER A 1 89 ? -2.131 12.391 11.216 1.00 92.06 89 SER A C 1
ATOM 690 O O . SER A 1 89 ? -1.298 12.632 12.091 1.00 92.06 89 SER A O 1
ATOM 692 N N . LYS A 1 90 ? -3.377 11.995 11.498 1.00 87.94 90 LYS A N 1
ATOM 693 C CA . LYS A 1 90 ? -3.925 11.816 12.854 1.00 87.94 90 LYS A CA 1
ATOM 694 C C . LYS A 1 90 ? -4.275 10.367 13.184 1.00 87.94 90 LYS A C 1
ATOM 696 O O . LYS A 1 90 ? -4.826 10.100 14.249 1.00 87.94 90 LYS A O 1
ATOM 701 N N . ASP A 1 91 ? -3.988 9.438 12.279 1.00 91.81 91 ASP A N 1
ATOM 702 C CA . ASP A 1 91 ? -4.291 8.033 12.507 1.00 91.81 91 ASP A CA 1
ATOM 703 C C . ASP A 1 91 ? -3.401 7.445 13.605 1.00 91.81 91 ASP A C 1
ATOM 705 O O . ASP A 1 91 ? -2.202 7.716 13.698 1.00 91.81 91 ASP A O 1
ATOM 709 N N . SER A 1 92 ? -3.979 6.540 14.394 1.00 92.19 92 SER A N 1
ATOM 710 C CA . SER A 1 92 ? -3.189 5.655 15.246 1.00 92.19 92 SER A CA 1
ATOM 711 C C . SER A 1 92 ? -2.302 4.735 14.394 1.00 92.19 92 SER A C 1
ATOM 713 O O . SER A 1 92 ? -2.654 4.365 13.271 1.00 92.19 92 SER A O 1
ATOM 715 N N . LEU A 1 93 ? -1.178 4.262 14.943 1.00 92.38 93 LEU A N 1
ATOM 716 C CA . LEU A 1 93 ? -0.331 3.277 14.250 1.00 92.38 93 LEU A CA 1
ATOM 717 C C . LEU A 1 93 ? -1.101 2.003 13.865 1.00 92.38 93 LEU A C 1
ATOM 719 O O . LEU A 1 93 ? -0.786 1.368 12.857 1.00 92.38 93 LEU A O 1
ATOM 723 N N . HIS A 1 94 ? -2.114 1.623 14.652 1.00 94.25 94 HIS A N 1
ATOM 724 C CA . HIS A 1 94 ? -2.970 0.486 14.330 1.00 94.25 94 HIS A CA 1
ATOM 725 C C . HIS A 1 94 ? -3.856 0.781 13.110 1.00 94.25 94 HIS A C 1
ATOM 727 O O . HIS A 1 94 ? -3.884 -0.028 12.184 1.00 94.25 94 HIS A O 1
ATOM 733 N N . ALA A 1 95 ? -4.483 1.961 13.040 1.00 95.94 95 ALA A N 1
ATOM 734 C CA . ALA A 1 95 ? -5.238 2.387 11.859 1.00 95.94 95 ALA A CA 1
ATOM 735 C C . ALA A 1 95 ? -4.364 2.463 10.604 1.00 95.94 95 ALA A C 1
ATOM 737 O O . ALA A 1 95 ? -4.760 1.946 9.561 1.00 95.94 95 ALA A O 1
ATOM 738 N N . LEU A 1 96 ? -3.150 3.010 10.708 1.00 96.38 96 LEU A N 1
ATOM 739 C CA . LEU A 1 96 ? -2.216 3.067 9.583 1.00 96.38 96 LEU A CA 1
ATOM 740 C C . LEU A 1 96 ? -1.884 1.675 9.031 1.00 96.38 96 LEU A C 1
ATOM 742 O O . LEU A 1 96 ? -1.886 1.483 7.816 1.00 96.38 96 LEU A O 1
ATOM 746 N N . ARG A 1 97 ? -1.644 0.690 9.909 1.00 95.69 97 ARG A N 1
ATOM 747 C CA . ARG A 1 97 ? -1.392 -0.708 9.512 1.00 95.69 97 ARG A CA 1
ATOM 748 C C . ARG A 1 97 ? -2.601 -1.344 8.829 1.00 95.69 97 ARG A C 1
ATOM 750 O O . ARG A 1 97 ? -2.431 -2.062 7.847 1.00 95.69 97 ARG A O 1
ATOM 757 N N . VAL A 1 98 ? -3.808 -1.085 9.336 1.00 97.25 98 VAL A N 1
ATOM 758 C CA . VAL A 1 98 ? -5.056 -1.551 8.712 1.00 97.25 98 VAL A CA 1
ATOM 759 C C . VAL A 1 98 ? -5.194 -0.960 7.310 1.00 97.25 98 VAL A C 1
ATOM 761 O O . VAL A 1 98 ? -5.365 -1.709 6.348 1.00 97.25 98 VAL A O 1
ATOM 764 N N . LYS A 1 99 ? -5.090 0.370 7.184 1.00 97.88 99 LYS A N 1
ATOM 765 C CA . LYS A 1 99 ? -5.243 1.082 5.910 1.00 97.88 99 LYS A CA 1
ATOM 766 C C . LYS A 1 99 ? -4.206 0.618 4.889 1.00 97.88 99 LYS A C 1
ATOM 768 O O . LYS A 1 99 ? -4.571 0.281 3.766 1.00 97.88 99 LYS A O 1
ATOM 773 N N . SER A 1 100 ? -2.930 0.532 5.273 1.00 97.69 100 SER A N 1
ATOM 774 C CA . SER A 1 100 ? -1.861 0.131 4.353 1.00 97.69 100 SER A CA 1
ATOM 775 C C . SER A 1 100 ? -2.008 -1.312 3.865 1.00 97.69 100 SER A C 1
ATOM 777 O O . SER A 1 100 ? -1.767 -1.583 2.691 1.00 97.69 100 SER A O 1
ATOM 779 N N . LEU A 1 101 ? -2.437 -2.238 4.729 1.00 96.44 101 LEU A N 1
ATOM 780 C CA . LEU A 1 101 ? -2.677 -3.631 4.348 1.00 96.44 101 LEU A CA 1
ATOM 781 C C . LEU A 1 101 ? -3.912 -3.787 3.455 1.00 96.44 101 LEU A C 1
ATOM 783 O O . LEU A 1 101 ? -3.868 -4.554 2.496 1.00 96.44 101 LEU A O 1
ATOM 787 N N . ALA A 1 102 ? -4.990 -3.056 3.739 1.00 97.38 102 ALA A N 1
ATOM 788 C CA . ALA A 1 102 ? -6.184 -3.066 2.901 1.00 97.38 102 ALA A CA 1
ATOM 789 C C . ALA A 1 102 ? -5.913 -2.496 1.504 1.00 97.38 102 ALA A C 1
ATOM 791 O O . ALA A 1 102 ? -6.380 -3.046 0.511 1.00 97.38 102 ALA A O 1
ATOM 792 N N . LEU A 1 103 ? -5.115 -1.428 1.410 1.00 97.88 103 LEU A N 1
ATOM 793 C CA . LEU A 1 103 ? -4.671 -0.891 0.125 1.00 97.88 103 LEU A CA 1
ATOM 794 C C . LEU A 1 103 ? -3.801 -1.892 -0.635 1.00 97.88 103 LEU A C 1
ATOM 796 O O . LEU A 1 103 ? -4.010 -2.065 -1.831 1.00 97.88 103 LEU A O 1
ATOM 800 N N . LEU A 1 104 ? -2.888 -2.591 0.047 1.00 97.12 104 LEU A N 1
ATOM 801 C CA . LEU A 1 104 ? -2.043 -3.601 -0.593 1.00 97.12 104 LEU A CA 1
ATOM 802 C C . LEU A 1 104 ? -2.866 -4.767 -1.135 1.00 97.12 104 LEU A C 1
ATOM 804 O O . LEU A 1 104 ? -2.681 -5.160 -2.284 1.00 97.12 104 LEU A O 1
ATOM 808 N N . GLU A 1 105 ? -3.798 -5.298 -0.341 1.00 95.94 105 GLU A N 1
ATOM 809 C CA . GLU A 1 105 ? -4.713 -6.345 -0.802 1.00 95.94 105 GLU A CA 1
ATOM 810 C C . GLU A 1 105 ? -5.540 -5.869 -1.997 1.00 95.94 105 GLU A C 1
ATOM 812 O O . GLU A 1 105 ? -5.532 -6.524 -3.041 1.00 95.94 105 G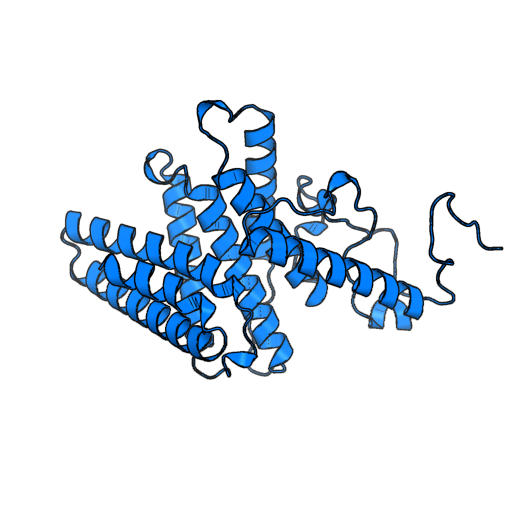LU A O 1
ATOM 817 N N . ARG A 1 106 ? -6.175 -4.698 -1.895 1.00 96.50 106 ARG A N 1
ATOM 818 C CA . ARG A 1 106 ? -7.026 -4.162 -2.959 1.00 96.50 106 ARG A CA 1
ATOM 819 C C . ARG A 1 106 ? -6.246 -3.915 -4.248 1.00 96.50 106 ARG A C 1
ATOM 821 O O . ARG A 1 106 ? -6.714 -4.298 -5.320 1.00 96.50 106 ARG A O 1
ATOM 828 N N . SER A 1 107 ? -5.050 -3.333 -4.155 1.00 97.56 107 SER A N 1
ATOM 829 C CA . SER A 1 107 ? -4.142 -3.142 -5.291 1.00 97.56 107 SER A CA 1
ATOM 830 C C . SER A 1 107 ? -3.703 -4.471 -5.897 1.00 97.56 107 SER A C 1
ATOM 832 O O . SER A 1 107 ? -3.699 -4.609 -7.120 1.00 97.56 107 SER A O 1
ATOM 834 N N . SER A 1 108 ? -3.377 -5.463 -5.062 1.00 95.06 108 SER A N 1
ATOM 835 C CA . SER A 1 108 ? -3.033 -6.818 -5.501 1.00 95.06 108 SER A CA 1
ATOM 836 C C . SER A 1 108 ? -4.167 -7.440 -6.305 1.00 95.06 108 SER A C 1
ATOM 838 O O . SER A 1 108 ? -3.971 -7.827 -7.457 1.00 95.06 108 SER A O 1
ATOM 840 N N . ARG A 1 109 ? -5.386 -7.431 -5.764 1.00 94.50 109 ARG A N 1
ATOM 841 C CA . ARG A 1 109 ? -6.574 -7.949 -6.442 1.00 94.50 109 ARG A CA 1
ATOM 842 C C . ARG A 1 109 ? -6.841 -7.239 -7.770 1.00 94.50 109 ARG A C 1
ATOM 844 O O . ARG A 1 109 ? -6.982 -7.910 -8.791 1.00 94.50 109 ARG A O 1
ATOM 851 N N . LEU A 1 110 ? -6.842 -5.904 -7.789 1.00 96.69 110 LEU A N 1
ATOM 852 C CA . LEU A 1 110 ? -7.037 -5.119 -9.015 1.00 96.69 110 LEU A CA 1
ATOM 853 C C . LEU A 1 110 ? -5.958 -5.412 -10.067 1.00 96.69 110 LEU A C 1
ATOM 855 O O . LEU A 1 110 ? -6.275 -5.524 -11.250 1.00 96.69 110 LEU A O 1
ATOM 859 N N . SER A 1 111 ? -4.703 -5.611 -9.654 1.00 95.75 111 SER A N 1
ATOM 860 C CA . SER A 1 111 ? -3.604 -5.906 -10.583 1.00 95.75 111 SER A CA 1
ATOM 861 C C . SER A 1 111 ? -3.777 -7.227 -11.349 1.00 95.75 111 SER A C 1
ATOM 863 O O . SER A 1 111 ? -3.252 -7.377 -12.451 1.00 95.75 111 SER A O 1
ATOM 865 N N . THR A 1 112 ? -4.558 -8.164 -10.803 1.00 94.44 112 THR A N 1
ATOM 866 C CA . THR A 1 112 ? -4.801 -9.485 -11.407 1.00 94.44 112 THR A CA 1
ATOM 867 C C . THR A 1 112 ? -6.014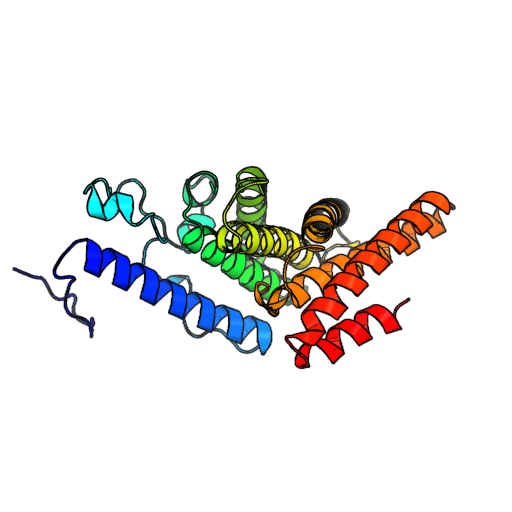 -9.541 -12.336 1.00 94.44 112 THR A C 1
ATOM 869 O O . THR A 1 112 ? -6.228 -10.564 -12.982 1.00 94.44 112 THR A O 1
ATOM 872 N N . VAL A 1 113 ? -6.793 -8.456 -12.445 1.00 95.69 113 VAL A N 1
ATOM 873 C CA . VAL A 1 113 ? -7.968 -8.406 -13.328 1.00 95.69 113 VAL A CA 1
ATOM 874 C C . VAL A 1 113 ? -7.516 -8.443 -14.800 1.00 95.69 113 VAL A C 1
ATOM 876 O O . VAL A 1 113 ? -6.788 -7.531 -15.235 1.00 95.69 113 VAL A O 1
ATOM 879 N N . PRO A 1 114 ? -7.939 -9.460 -15.583 1.00 95.44 114 PRO A N 1
ATOM 880 C CA . PRO A 1 114 ? -7.612 -9.568 -17.001 1.00 95.44 114 PRO A CA 1
ATOM 881 C C . PRO A 1 114 ? -8.095 -8.352 -17.786 1.00 95.44 114 PRO A C 1
ATOM 883 O O . PRO A 1 114 ? -9.145 -7.793 -17.487 1.00 95.44 114 PRO A O 1
ATOM 886 N N . GLU A 1 115 ? -7.358 -7.954 -18.824 1.00 94.00 115 GLU A N 1
ATOM 887 C CA . GLU A 1 115 ? -7.685 -6.762 -19.620 1.00 94.00 115 GLU A CA 1
ATOM 888 C C . GLU A 1 115 ? -9.109 -6.792 -20.196 1.00 94.00 115 GLU A C 1
ATOM 890 O O . GLU A 1 115 ? -9.801 -5.778 -20.157 1.00 94.00 115 GLU A O 1
ATOM 895 N N . ALA A 1 116 ? -9.573 -7.966 -20.638 1.00 96.25 116 ALA A N 1
ATOM 896 C CA . ALA A 1 116 ? -10.919 -8.164 -21.173 1.00 96.25 116 ALA A CA 1
ATOM 897 C C . ALA A 1 116 ? -12.045 -7.891 -20.153 1.00 96.25 116 ALA A C 1
ATOM 899 O O . ALA A 1 116 ? -13.157 -7.555 -20.555 1.00 96.25 116 ALA A O 1
ATOM 900 N N . ASP A 1 117 ? -11.753 -7.987 -18.852 1.00 96.88 117 ASP A N 1
ATOM 901 C CA . ASP A 1 117 ? -12.732 -7.843 -17.768 1.00 96.88 117 ASP A CA 1
ATOM 902 C C . ASP A 1 117 ? -12.716 -6.436 -17.129 1.00 96.88 117 ASP A C 1
ATOM 904 O O . ASP A 1 117 ? -13.498 -6.144 -16.219 1.00 96.88 117 ASP A O 1
ATOM 908 N N . ARG A 1 118 ? -11.846 -5.528 -17.602 1.00 96.56 118 ARG A N 1
ATOM 909 C CA . ARG A 1 118 ? -11.685 -4.162 -17.063 1.00 96.56 118 ARG A CA 1
ATOM 910 C C . ARG A 1 118 ? -12.802 -3.224 -17.528 1.00 96.56 118 ARG A C 1
ATOM 912 O O . ARG A 1 118 ? -12.629 -2.396 -18.421 1.00 96.56 118 ARG A O 1
ATOM 919 N N . ASN A 1 119 ? -13.961 -3.356 -16.895 1.00 97.25 119 ASN A N 1
ATOM 920 C CA . ASN A 1 119 ? -15.152 -2.539 -17.138 1.00 97.25 119 ASN A CA 1
ATOM 921 C C . ASN A 1 119 ? -15.156 -1.208 -16.343 1.00 97.25 119 ASN A C 1
ATOM 923 O O . ASN A 1 119 ? -14.186 -0.843 -15.680 1.00 97.25 119 ASN A O 1
ATOM 927 N N . ALA A 1 120 ? -16.269 -0.466 -16.390 1.00 97.94 120 ALA A N 1
ATOM 928 C CA . ALA A 1 120 ? -16.415 0.807 -15.675 1.00 97.94 120 ALA A CA 1
ATOM 929 C C . ALA A 1 120 ? -16.248 0.678 -14.147 1.00 97.94 120 ALA A C 1
ATOM 931 O O . ALA A 1 120 ? -15.671 1.564 -13.519 1.00 97.94 120 ALA A O 1
ATOM 932 N N . THR A 1 121 ? -16.704 -0.428 -13.550 1.00 97.19 121 THR A N 1
ATOM 933 C CA . THR A 1 121 ? -16.536 -0.694 -12.114 1.00 97.19 121 THR A CA 1
ATOM 934 C C . THR A 1 121 ? -15.064 -0.868 -11.764 1.00 97.19 121 THR A C 1
ATOM 936 O O . THR A 1 121 ? -14.608 -0.261 -10.801 1.00 97.19 121 THR A O 1
ATOM 939 N N . PHE A 1 122 ? -14.303 -1.612 -12.574 1.00 98.00 122 PHE A N 1
ATOM 940 C CA . PHE A 1 122 ? -12.856 -1.742 -12.391 1.00 98.00 122 PHE A CA 1
ATOM 941 C C . PHE A 1 122 ? -12.170 -0.371 -12.359 1.00 98.00 122 PHE A C 1
ATOM 943 O O . PHE A 1 122 ? -11.413 -0.086 -11.436 1.00 98.00 122 PHE A O 1
ATOM 950 N N . TRP A 1 123 ? -12.462 0.501 -13.329 1.00 97.81 123 TRP A N 1
ATOM 951 C CA . TRP A 1 123 ? -11.827 1.820 -13.406 1.00 97.81 123 TRP A CA 1
ATOM 952 C C . TRP A 1 123 ? -12.238 2.754 -12.269 1.00 97.81 123 TRP A C 1
ATOM 954 O O . TRP A 1 123 ? -11.406 3.514 -11.776 1.00 97.81 123 TRP A O 1
ATOM 964 N N . HIS A 1 124 ? -13.486 2.661 -11.809 1.00 97.94 124 HIS A N 1
ATOM 965 C CA . HIS A 1 124 ? -13.932 3.364 -10.612 1.00 97.94 124 HIS A CA 1
ATOM 966 C C . HIS A 1 124 ? -13.163 2.891 -9.369 1.00 97.94 124 HIS A C 1
ATOM 968 O O . HIS A 1 124 ? -12.630 3.709 -8.622 1.00 97.94 124 HIS A O 1
ATOM 974 N N . GLU A 1 125 ? -13.044 1.575 -9.160 1.00 97.88 125 GLU A N 1
ATOM 975 C CA . GLU A 1 125 ? -12.278 1.023 -8.038 1.00 97.88 125 GLU A CA 1
ATOM 976 C C . GLU A 1 125 ? -10.788 1.367 -8.118 1.00 97.88 125 GLU A C 1
ATOM 978 O O . GLU A 1 125 ? -10.186 1.694 -7.094 1.00 97.88 125 GLU A O 1
ATOM 983 N N . PHE A 1 126 ? -10.205 1.319 -9.317 1.00 98.38 126 PHE A N 1
ATOM 984 C CA . PHE A 1 126 ? -8.826 1.717 -9.577 1.00 98.38 126 PHE A CA 1
ATOM 985 C C . PHE A 1 126 ? -8.602 3.180 -9.189 1.00 98.38 126 PHE A C 1
ATOM 987 O O . PHE A 1 126 ? -7.716 3.464 -8.387 1.00 98.38 126 PHE A O 1
ATOM 994 N N . GLY A 1 127 ? -9.432 4.096 -9.701 1.00 98.25 127 GLY A N 1
ATOM 995 C CA . GLY A 1 127 ? -9.313 5.528 -9.424 1.00 98.25 127 GLY A CA 1
ATOM 996 C C . GLY A 1 127 ? -9.478 5.851 -7.941 1.00 98.25 127 GLY A C 1
ATOM 997 O O . GLY A 1 127 ? -8.652 6.561 -7.371 1.00 98.25 127 GLY A O 1
ATOM 998 N N . ALA A 1 128 ? -10.485 5.265 -7.288 1.00 98.44 128 ALA A N 1
ATOM 999 C CA . ALA A 1 128 ? -10.702 5.424 -5.852 1.00 98.44 128 ALA A CA 1
ATOM 1000 C C . ALA A 1 128 ? -9.502 4.931 -5.021 1.00 98.44 128 ALA A C 1
ATOM 1002 O O . ALA A 1 128 ? -9.081 5.587 -4.067 1.00 98.44 128 ALA A O 1
ATOM 1003 N N . THR A 1 129 ? -8.914 3.794 -5.409 1.00 98.56 129 THR A N 1
ATOM 1004 C CA . THR A 1 129 ? -7.729 3.233 -4.742 1.00 98.56 129 THR A CA 1
ATOM 1005 C C . THR A 1 129 ? -6.499 4.117 -4.962 1.00 98.56 129 THR A C 1
ATOM 1007 O O . THR A 1 129 ? -5.763 4.381 -4.013 1.00 98.56 129 THR A O 1
ATOM 1010 N N . ASP A 1 130 ? -6.291 4.624 -6.179 1.00 98.25 130 ASP A N 1
ATOM 1011 C CA . ASP A 1 130 ? -5.147 5.478 -6.514 1.00 98.25 130 ASP A CA 1
ATOM 1012 C C . ASP A 1 130 ? -5.200 6.845 -5.808 1.00 98.25 130 ASP A C 1
ATOM 1014 O O . ASP A 1 130 ? -4.187 7.347 -5.303 1.00 98.25 130 ASP A O 1
ATOM 1018 N N . VAL A 1 131 ? -6.394 7.437 -5.697 1.00 98.19 131 VAL A N 1
ATOM 1019 C CA . VAL A 1 131 ? -6.615 8.669 -4.925 1.00 98.19 131 VAL A CA 1
ATOM 1020 C C . VAL A 1 131 ? -6.321 8.433 -3.444 1.00 98.19 131 VAL A C 1
ATOM 1022 O O . VAL A 1 131 ? -5.560 9.203 -2.851 1.00 98.19 131 VAL A O 1
ATOM 1025 N N . ALA A 1 132 ? -6.849 7.352 -2.861 1.00 98.44 132 ALA A N 1
ATOM 1026 C CA . ALA A 1 132 ? -6.597 7.005 -1.465 1.00 98.44 132 ALA A CA 1
ATOM 1027 C C . ALA A 1 132 ? -5.098 6.789 -1.193 1.00 98.44 132 ALA A C 1
ATOM 1029 O O . ALA A 1 132 ? -4.558 7.371 -0.251 1.00 98.44 132 ALA A O 1
ATOM 1030 N N . LEU A 1 133 ? -4.401 6.032 -2.052 1.00 98.44 133 LEU A N 1
ATOM 1031 C CA . LEU A 1 133 ? -2.950 5.825 -1.966 1.00 98.44 133 LEU A CA 1
ATOM 1032 C C . LEU A 1 133 ? -2.181 7.143 -2.006 1.00 98.44 133 LEU A C 1
ATOM 1034 O O . LEU A 1 133 ? -1.294 7.363 -1.183 1.00 98.44 133 LEU A O 1
ATOM 1038 N N . SER A 1 134 ? -2.537 8.029 -2.938 1.00 97.62 134 SER A N 1
ATOM 1039 C CA . SER A 1 134 ? -1.884 9.331 -3.093 1.00 97.62 134 SER A CA 1
ATOM 1040 C C . SER A 1 134 ? -2.034 10.190 -1.841 1.00 97.62 134 SER A C 1
ATOM 1042 O O . SER A 1 134 ? -1.054 10.751 -1.353 1.00 97.62 134 SER A O 1
ATOM 1044 N N . ARG A 1 135 ? -3.258 10.293 -1.311 1.00 97.69 135 ARG A N 1
ATOM 1045 C CA . ARG A 1 135 ? -3.567 11.116 -0.135 1.00 97.69 135 ARG A CA 1
ATOM 1046 C C . ARG A 1 135 ? -2.919 10.576 1.132 1.00 97.69 135 ARG A C 1
ATOM 1048 O O . ARG A 1 135 ? -2.296 11.346 1.863 1.00 97.69 135 ARG A O 1
ATOM 1055 N N . ILE A 1 136 ? -2.985 9.264 1.340 1.00 97.69 136 ILE A N 1
ATOM 1056 C CA . ILE A 1 136 ? -2.351 8.617 2.487 1.00 97.69 136 ILE A CA 1
ATOM 1057 C C . ILE A 1 136 ? -0.837 8.797 2.400 1.00 97.69 136 ILE A C 1
ATOM 1059 O O . ILE A 1 136 ? -0.249 9.314 3.341 1.00 97.69 136 ILE A O 1
ATOM 1063 N N . ALA A 1 137 ? -0.204 8.496 1.261 1.00 97.12 137 ALA A N 1
ATOM 1064 C CA . ALA A 1 137 ? 1.242 8.673 1.093 1.00 97.12 137 ALA A CA 1
ATOM 1065 C C . ALA A 1 137 ? 1.714 10.110 1.390 1.00 97.12 137 ALA A C 1
ATOM 1067 O O . ALA A 1 137 ? 2.782 10.294 1.969 1.00 97.12 137 ALA A O 1
ATOM 1068 N N . GLN A 1 138 ? 0.921 11.124 1.022 1.00 96.38 138 GLN A N 1
ATOM 1069 C CA . GLN A 1 138 ? 1.225 12.540 1.275 1.00 96.38 138 GLN A CA 1
ATOM 1070 C C . GLN A 1 138 ? 1.080 12.957 2.743 1.00 96.38 138 GLN A C 1
ATOM 1072 O O . GLN A 1 138 ? 1.715 13.922 3.160 1.00 96.38 138 GLN A O 1
ATOM 1077 N N . THR A 1 139 ? 0.234 12.269 3.509 1.00 96.94 139 THR A N 1
ATOM 1078 C CA . THR A 1 139 ? -0.113 12.626 4.896 1.00 96.94 139 THR A CA 1
ATOM 1079 C C . THR A 1 139 ? 0.461 11.655 5.926 1.00 96.94 139 THR A C 1
ATOM 1081 O O . THR A 1 139 ? 0.263 11.848 7.126 1.00 96.94 139 THR A O 1
ATOM 1084 N N . LEU A 1 140 ? 1.198 10.629 5.483 1.00 95.62 140 LEU A N 1
ATOM 1085 C CA . LEU A 1 140 ? 1.839 9.668 6.371 1.00 95.62 140 LEU A CA 1
ATOM 1086 C C . LEU A 1 140 ? 2.815 10.364 7.333 1.00 95.62 140 LEU A C 1
ATOM 1088 O O . LEU A 1 140 ? 3.671 11.136 6.888 1.00 95.62 140 LEU A O 1
ATOM 1092 N N . PRO A 1 141 ? 2.780 10.024 8.635 1.00 93.56 141 PRO A N 1
ATOM 1093 C CA . PRO A 1 141 ? 3.779 10.494 9.580 1.00 93.56 141 PRO A CA 1
ATOM 1094 C C . PRO A 1 141 ? 5.199 10.109 9.146 1.00 93.56 141 PRO A C 1
ATOM 1096 O O . PRO A 1 141 ? 5.456 8.984 8.698 1.00 93.56 141 PRO A O 1
ATOM 1099 N N . HIS A 1 142 ? 6.142 11.038 9.304 1.00 90.50 142 HIS A N 1
ATOM 1100 C CA . HIS A 1 142 ? 7.550 10.765 9.034 1.00 90.50 142 HIS A CA 1
ATOM 1101 C C . HIS A 1 142 ? 8.120 9.737 10.019 1.00 90.50 142 HIS A C 1
ATOM 1103 O O . HIS A 1 142 ? 7.703 9.633 11.174 1.00 90.50 142 HIS A O 1
ATOM 1109 N N . ILE A 1 143 ? 9.122 8.989 9.563 1.00 87.75 143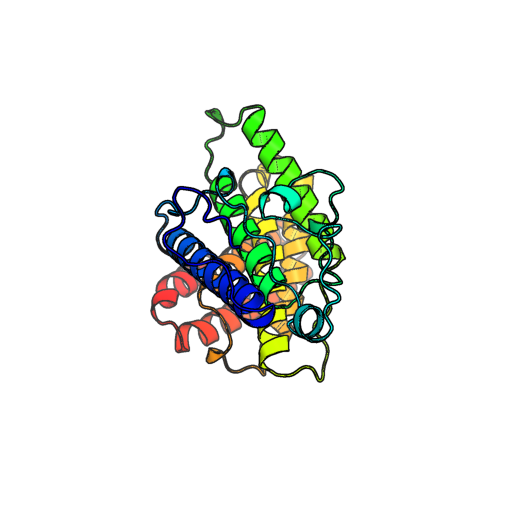 ILE A N 1
ATOM 1110 C CA . ILE A 1 143 ? 9.898 8.094 10.420 1.00 87.75 143 ILE A CA 1
ATOM 1111 C C . ILE A 1 143 ? 10.931 8.961 11.151 1.00 87.75 143 ILE A C 1
ATOM 1113 O O . ILE A 1 143 ? 11.923 9.381 10.560 1.00 87.75 143 ILE A O 1
ATOM 1117 N N . HIS A 1 144 ? 10.670 9.281 12.419 1.00 80.19 144 HIS A N 1
ATOM 1118 C CA . HIS A 1 144 ? 11.522 10.169 13.214 1.00 80.19 144 HIS A CA 1
ATOM 1119 C C . HIS A 1 144 ? 12.574 9.395 14.014 1.00 80.19 144 HIS A C 1
ATOM 1121 O O . HIS A 1 144 ? 12.286 8.352 14.608 1.00 80.19 144 HIS A O 1
ATOM 1127 N N . SER A 1 145 ? 13.776 9.963 14.109 1.00 58.41 145 SER A N 1
ATOM 1128 C CA . SER A 1 145 ? 14.803 9.517 15.051 1.00 58.41 145 SER A CA 1
ATOM 1129 C C . SER A 1 145 ? 14.349 9.813 16.486 1.00 58.41 145 SER A C 1
ATOM 1131 O O . SER A 1 145 ? 14.132 10.971 16.830 1.00 58.41 145 SER A O 1
ATOM 1133 N N . GLY A 1 146 ? 14.202 8.778 17.319 1.00 60.25 146 GLY A N 1
ATOM 1134 C CA . GLY A 1 146 ? 13.807 8.902 18.732 1.00 60.25 146 GLY A CA 1
ATOM 1135 C C . GLY A 1 146 ? 12.430 8.330 19.083 1.00 60.25 146 GLY A C 1
ATOM 1136 O O . GLY A 1 146 ? 12.112 8.224 20.265 1.00 60.25 146 GLY A O 1
ATOM 1137 N N . ALA A 1 147 ? 11.638 7.913 18.090 1.00 74.69 147 ALA A N 1
ATOM 1138 C CA . ALA A 1 147 ? 10.457 7.091 18.342 1.00 74.69 147 ALA A CA 1
ATOM 1139 C C . ALA A 1 147 ? 10.865 5.712 18.899 1.00 74.69 147 ALA A C 1
ATOM 1141 O O . ALA A 1 147 ? 11.965 5.219 18.628 1.00 74.69 147 ALA A O 1
ATOM 1142 N N . GLY A 1 148 ? 9.985 5.082 19.683 1.00 83.94 148 GLY A N 1
ATOM 1143 C CA . GLY A 1 148 ? 10.219 3.721 20.164 1.00 83.94 148 GLY A CA 1
ATOM 1144 C C . GLY A 1 148 ? 10.363 2.744 18.994 1.00 83.94 148 GLY A C 1
ATOM 1145 O O . GLY A 1 148 ? 9.736 2.917 17.951 1.00 83.94 148 GLY A O 1
ATOM 1146 N N . ILE A 1 149 ? 11.157 1.681 19.166 1.00 84.94 149 ILE A N 1
ATOM 1147 C CA . ILE A 1 149 ? 11.453 0.715 18.089 1.00 84.94 149 ILE A CA 1
ATOM 1148 C C . ILE A 1 149 ? 10.188 0.129 17.440 1.00 84.94 149 ILE A C 1
ATOM 1150 O O . ILE A 1 149 ? 10.155 -0.101 16.229 1.00 84.94 149 ILE A O 1
ATOM 1154 N N . ASN A 1 150 ? 9.128 -0.059 18.230 1.00 85.12 150 ASN A N 1
ATOM 1155 C CA . ASN A 1 150 ? 7.834 -0.544 17.757 1.00 85.12 150 ASN A CA 1
ATOM 1156 C C . ASN A 1 150 ? 7.162 0.462 16.816 1.00 85.12 150 ASN A C 1
ATOM 1158 O O . ASN A 1 150 ? 6.627 0.064 15.781 1.00 85.12 150 ASN A O 1
ATOM 1162 N N . ASP A 1 151 ? 7.225 1.752 17.130 1.00 89.25 151 ASP A N 1
ATOM 1163 C CA . ASP A 1 151 ? 6.620 2.816 16.329 1.00 89.25 151 ASP A CA 1
ATOM 1164 C C . ASP A 1 151 ? 7.387 2.993 15.022 1.00 89.25 151 ASP A C 1
ATOM 1166 O O . ASP A 1 151 ? 6.792 2.993 13.943 1.00 89.25 151 ASP A O 1
ATOM 1170 N N . THR A 1 152 ? 8.721 3.025 15.099 1.00 90.38 152 THR A N 1
ATOM 1171 C CA . THR A 1 152 ? 9.601 3.065 13.925 1.00 90.38 152 THR A CA 1
ATOM 1172 C C . THR A 1 152 ? 9.328 1.884 12.992 1.00 90.38 152 THR A C 1
ATOM 1174 O O . THR A 1 152 ? 9.124 2.079 11.795 1.00 90.38 152 THR A O 1
ATOM 1177 N N . SER A 1 153 ? 9.250 0.663 13.531 1.00 89.31 153 SER A N 1
ATOM 1178 C CA . SER A 1 153 ? 8.982 -0.547 12.739 1.00 89.31 153 SER A CA 1
ATOM 1179 C C . SER A 1 153 ? 7.577 -0.536 12.129 1.00 89.31 153 SER A C 1
ATOM 1181 O O . SER A 1 153 ? 7.393 -0.952 10.985 1.00 89.31 153 SER A O 1
ATOM 1183 N N . SER A 1 154 ? 6.589 -0.001 12.854 1.00 90.88 154 SER A N 1
ATOM 1184 C CA . SER A 1 154 ? 5.224 0.194 12.349 1.00 90.88 154 SER A CA 1
ATOM 1185 C C . SER A 1 154 ? 5.190 1.139 11.160 1.00 90.88 154 SER A C 1
ATOM 1187 O O . SER A 1 154 ? 4.574 0.822 10.148 1.00 90.88 154 SER A O 1
ATOM 1189 N N . LEU A 1 155 ? 5.858 2.286 11.266 1.00 93.75 155 LEU A N 1
ATOM 1190 C CA . LEU A 1 155 ? 5.888 3.269 10.191 1.00 93.75 155 LEU A CA 1
ATOM 1191 C C . LEU A 1 155 ? 6.650 2.735 8.978 1.00 93.75 155 LEU A C 1
ATOM 1193 O O . LEU A 1 155 ? 6.174 2.880 7.858 1.00 93.75 155 LEU A O 1
ATOM 1197 N N . ILE A 1 156 ? 7.772 2.041 9.182 1.00 93.50 156 ILE A N 1
ATOM 1198 C CA . ILE A 1 156 ? 8.502 1.365 8.099 1.00 93.50 156 ILE A CA 1
ATOM 1199 C C . ILE A 1 156 ? 7.596 0.379 7.356 1.00 93.50 156 ILE A C 1
ATOM 1201 O O . ILE A 1 156 ? 7.569 0.383 6.123 1.00 93.50 156 ILE A O 1
ATOM 1205 N N . PHE A 1 157 ? 6.830 -0.434 8.089 1.00 93.25 157 PHE A N 1
ATOM 1206 C CA . PHE A 1 157 ? 5.844 -1.342 7.507 1.00 93.25 157 PHE A CA 1
ATOM 1207 C C . PHE A 1 157 ? 4.803 -0.579 6.676 1.00 93.25 157 PHE A C 1
ATOM 1209 O O . PHE A 1 157 ? 4.588 -0.906 5.510 1.00 93.25 157 PHE A O 1
ATOM 1216 N N . VAL A 1 158 ? 4.203 0.468 7.245 1.00 96.62 158 VAL A N 1
ATOM 1217 C CA . VAL A 1 158 ? 3.152 1.266 6.596 1.00 96.62 158 VAL A CA 1
ATOM 1218 C C . VAL A 1 158 ? 3.664 1.934 5.319 1.00 96.62 158 VAL A C 1
ATOM 1220 O O . VAL A 1 158 ? 3.056 1.759 4.266 1.00 96.62 158 VAL A O 1
ATOM 1223 N N . HIS A 1 159 ? 4.803 2.631 5.377 1.00 97.00 159 HIS A N 1
ATOM 1224 C CA . HIS A 1 159 ? 5.414 3.278 4.210 1.00 97.00 159 HIS A CA 1
ATOM 1225 C C . HIS A 1 159 ? 5.763 2.259 3.116 1.00 97.00 159 HIS A C 1
ATOM 1227 O O . HIS A 1 159 ? 5.445 2.464 1.945 1.00 97.00 159 HIS A O 1
ATOM 1233 N N . THR A 1 160 ? 6.354 1.120 3.494 1.00 96.25 160 THR A N 1
ATOM 1234 C CA . THR A 1 160 ? 6.682 0.030 2.555 1.00 96.25 160 THR A CA 1
ATOM 1235 C C . THR A 1 160 ? 5.431 -0.507 1.858 1.00 96.25 160 THR A C 1
ATOM 1237 O O . THR A 1 160 ? 5.455 -0.807 0.664 1.00 96.25 160 THR A O 1
ATOM 1240 N N . PHE A 1 161 ? 4.324 -0.632 2.588 1.00 97.19 161 PHE A N 1
ATOM 1241 C CA . PHE A 1 161 ? 3.072 -1.157 2.055 1.00 97.19 161 PHE A CA 1
ATOM 1242 C C . PHE A 1 161 ? 2.382 -0.158 1.146 1.00 97.19 161 PHE A C 1
ATOM 1244 O O . PHE A 1 161 ? 1.959 -0.547 0.066 1.00 97.19 161 PHE A O 1
ATOM 1251 N N . VAL A 1 162 ? 2.319 1.117 1.525 1.00 98.31 162 VAL A N 1
ATOM 1252 C CA . VAL A 1 162 ? 1.713 2.159 0.688 1.00 98.31 162 VAL A CA 1
ATOM 1253 C C . VAL A 1 162 ? 2.451 2.274 -0.647 1.00 98.31 162 VAL A C 1
ATOM 1255 O O . VAL A 1 162 ? 1.822 2.197 -1.698 1.00 98.31 162 VAL A O 1
ATOM 1258 N N . HIS A 1 163 ? 3.785 2.341 -0.641 1.00 98.31 163 HIS A N 1
ATOM 1259 C CA . HIS A 1 163 ? 4.547 2.389 -1.893 1.00 98.31 163 HIS A CA 1
ATOM 1260 C C . HIS A 1 163 ? 4.466 1.086 -2.697 1.00 98.31 163 HIS A C 1
ATOM 1262 O O . HIS A 1 163 ? 4.325 1.136 -3.919 1.00 98.31 163 HIS A O 1
ATOM 1268 N N . GLY A 1 164 ? 4.497 -0.075 -2.033 1.00 98.06 164 GLY A N 1
ATOM 1269 C CA . GLY A 1 164 ? 4.281 -1.366 -2.691 1.00 98.06 164 GLY A CA 1
ATOM 1270 C C . GLY A 1 164 ? 2.909 -1.458 -3.361 1.00 98.06 164 GLY A C 1
ATOM 1271 O O . GLY A 1 164 ? 2.815 -1.884 -4.508 1.00 98.06 164 GLY A O 1
ATOM 1272 N N . SER A 1 165 ? 1.866 -0.967 -2.690 1.00 98.44 165 SER A N 1
ATOM 1273 C CA . SER A 1 165 ? 0.488 -0.934 -3.192 1.00 98.44 165 SER A CA 1
ATOM 1274 C C . SER A 1 165 ? 0.357 -0.069 -4.442 1.00 98.44 165 SER A C 1
ATOM 1276 O O . SER A 1 165 ? -0.331 -0.470 -5.378 1.00 98.44 165 SER A O 1
ATOM 1278 N N . THR A 1 166 ? 1.027 1.090 -4.489 1.00 98.75 166 THR A N 1
ATOM 1279 C CA . THR A 1 166 ? 1.056 1.941 -5.689 1.00 98.75 166 THR A CA 1
ATOM 1280 C C . THR A 1 166 ? 1.738 1.228 -6.850 1.00 98.75 166 THR A C 1
ATOM 1282 O O . THR A 1 166 ? 1.186 1.190 -7.949 1.00 98.75 166 THR A O 1
ATOM 1285 N N . ILE A 1 167 ? 2.904 0.612 -6.619 1.00 98.56 167 ILE A N 1
ATOM 1286 C CA . ILE A 1 167 ? 3.607 -0.131 -7.676 1.00 98.56 167 ILE A CA 1
ATOM 1287 C C . ILE A 1 167 ? 2.735 -1.276 -8.194 1.00 98.56 167 ILE A C 1
ATOM 1289 O O . ILE A 1 167 ? 2.613 -1.471 -9.402 1.00 98.56 167 ILE A O 1
ATOM 1293 N N . GLN A 1 168 ? 2.105 -2.017 -7.284 1.00 97.38 168 GLN A N 1
ATOM 1294 C CA . GLN A 1 168 ? 1.281 -3.162 -7.631 1.00 97.38 168 GLN A CA 1
ATOM 1295 C C . GLN A 1 168 ? 0.038 -2.754 -8.430 1.00 97.38 168 GLN A C 1
ATOM 1297 O O . GLN A 1 168 ? -0.222 -3.354 -9.474 1.00 97.38 168 GLN A O 1
ATOM 1302 N N . LEU A 1 169 ? -0.666 -1.695 -8.009 1.00 98.50 169 LEU A N 1
ATOM 1303 C CA . LEU A 1 169 ? -1.848 -1.166 -8.699 1.00 98.50 169 LEU A CA 1
ATOM 1304 C C . LEU A 1 169 ? -1.539 -0.795 -10.156 1.00 98.50 169 LEU A C 1
ATOM 1306 O O . LEU A 1 169 ? -2.297 -1.125 -11.065 1.00 98.50 169 LEU A O 1
ATOM 1310 N N . HIS A 1 170 ? -0.399 -0.141 -10.380 1.00 98.44 170 HIS A N 1
ATOM 1311 C CA . HIS A 1 170 ? 0.017 0.349 -11.694 1.00 98.44 170 HIS A CA 1
ATOM 1312 C C . HIS A 1 170 ? 0.797 -0.676 -12.534 1.00 98.44 170 HIS A C 1
ATOM 1314 O O . HIS A 1 170 ? 1.027 -0.441 -13.723 1.00 98.44 170 HIS A O 1
ATOM 1320 N N . SER A 1 171 ? 1.185 -1.818 -11.957 1.00 96.50 171 SER A N 1
ATOM 1321 C CA . SER A 1 171 ? 2.006 -2.835 -12.628 1.00 96.50 171 SER A CA 1
ATOM 1322 C C . SER A 1 171 ? 1.451 -3.345 -13.971 1.00 96.50 171 SER A C 1
ATOM 1324 O O . SER A 1 171 ? 2.254 -3.499 -14.896 1.00 96.50 171 SER A O 1
ATOM 1326 N N . PRO A 1 172 ? 0.124 -3.519 -14.176 1.00 96.81 172 PRO A N 1
ATOM 1327 C CA . PRO A 1 172 ? -0.403 -3.982 -15.463 1.00 96.81 172 PRO A CA 1
ATOM 1328 C C . PRO A 1 172 ? -0.339 -2.928 -16.577 1.00 96.81 172 PRO A C 1
ATOM 1330 O O . PRO A 1 172 ? -0.654 -3.233 -17.726 1.00 96.81 172 PRO A O 1
ATOM 1333 N N . PHE A 1 173 ? 0.020 -1.685 -16.247 1.00 96.69 173 PHE A N 1
ATOM 1334 C CA . PHE A 1 173 ? -0.068 -0.527 -17.139 1.00 96.69 173 PHE A CA 1
ATOM 1335 C C . PHE A 1 173 ? 1.290 0.102 -17.456 1.00 96.69 173 PHE A C 1
ATOM 1337 O O . PHE A 1 173 ? 1.344 1.132 -18.124 1.00 96.69 173 PHE A O 1
ATOM 1344 N N . LEU A 1 174 ? 2.389 -0.502 -16.995 1.00 95.62 174 LEU A N 1
ATOM 1345 C CA . LEU A 1 174 ? 3.737 0.060 -17.127 1.00 95.62 174 LEU A CA 1
ATOM 1346 C C . LEU A 1 174 ? 4.152 0.312 -18.582 1.00 95.62 174 LEU A C 1
ATOM 1348 O O . LEU A 1 174 ? 4.862 1.276 -18.846 1.00 95.62 174 LEU A O 1
ATOM 1352 N N . ASP A 1 175 ? 3.702 -0.537 -19.508 1.00 93.69 175 ASP A N 1
ATOM 1353 C CA . ASP A 1 175 ? 4.088 -0.462 -20.922 1.00 93.69 175 ASP A CA 1
ATOM 1354 C C . ASP A 1 175 ? 3.061 0.313 -21.772 1.00 93.69 175 ASP A C 1
ATOM 1356 O O . ASP A 1 175 ? 3.354 0.709 -22.897 1.00 93.69 175 ASP A O 1
ATOM 1360 N N . THR A 1 176 ? 1.858 0.557 -21.237 1.00 94.38 176 THR A N 1
ATOM 1361 C CA . THR A 1 176 ? 0.742 1.201 -21.955 1.00 94.38 176 THR A CA 1
ATOM 1362 C C . THR A 1 176 ? 0.473 2.636 -21.503 1.00 94.38 176 THR A C 1
ATOM 1364 O O . THR A 1 176 ? -0.025 3.436 -22.291 1.00 94.38 176 THR A O 1
ATOM 1367 N N . HIS A 1 177 ? 0.815 2.989 -20.260 1.00 94.38 177 HIS A N 1
ATOM 1368 C CA . HIS A 1 177 ? 0.518 4.294 -19.667 1.00 94.38 177 HIS A CA 1
ATOM 1369 C C . HIS A 1 177 ? 1.779 4.910 -19.040 1.00 94.38 177 HIS A C 1
ATOM 1371 O O . HIS A 1 177 ? 2.165 4.522 -17.933 1.00 94.38 177 HIS A O 1
ATOM 1377 N N . PRO A 1 178 ? 2.392 5.929 -19.675 1.00 95.62 178 PRO A N 1
ATOM 1378 C CA . PRO A 1 178 ? 3.595 6.583 -19.150 1.00 95.62 178 PRO A CA 1
ATOM 1379 C C . PRO A 1 178 ? 3.439 7.132 -17.723 1.00 95.62 178 PRO A C 1
ATOM 1381 O O . PRO A 1 178 ? 4.368 7.049 -16.925 1.00 95.62 178 PRO A O 1
ATOM 1384 N N . SER A 1 179 ? 2.248 7.624 -17.368 1.00 96.12 179 SER A N 1
ATOM 1385 C CA . SER A 1 179 ? 1.943 8.102 -16.013 1.00 96.12 179 SER A CA 1
ATOM 1386 C C . SER A 1 179 ? 1.994 6.989 -14.961 1.00 96.12 179 SER A C 1
ATOM 1388 O O . SER A 1 179 ? 2.463 7.219 -13.849 1.00 96.12 179 SER A O 1
ATOM 1390 N N . SER A 1 180 ? 1.561 5.771 -15.307 1.00 97.62 180 SER A N 1
ATOM 1391 C CA . SER A 1 180 ? 1.662 4.605 -14.418 1.00 97.62 180 SER A CA 1
ATOM 1392 C C . SER A 1 180 ? 3.120 4.224 -14.188 1.00 97.62 180 SER A C 1
ATOM 1394 O O . SER A 1 180 ? 3.523 3.966 -13.056 1.00 97.62 180 SER A O 1
ATOM 1396 N N . TYR A 1 181 ? 3.929 4.252 -15.249 1.00 97.69 181 TYR A N 1
ATOM 1397 C CA . TYR A 1 181 ? 5.365 4.017 -15.142 1.00 97.69 181 TYR A CA 1
ATOM 1398 C C . TYR A 1 181 ? 6.050 5.040 -14.226 1.00 97.69 181 TYR A C 1
ATOM 1400 O O . TYR A 1 181 ? 6.765 4.656 -13.300 1.00 97.69 181 TYR A O 1
ATOM 1408 N N . GLU A 1 182 ? 5.785 6.333 -14.430 1.00 97.38 182 GLU A N 1
ATOM 1409 C CA . GLU A 1 182 ? 6.347 7.405 -13.604 1.00 97.38 182 GLU A CA 1
ATOM 1410 C C . GLU A 1 182 ? 5.964 7.251 -12.124 1.00 97.38 182 GLU A C 1
ATOM 1412 O O . GLU A 1 182 ? 6.835 7.313 -11.251 1.00 97.38 182 GLU A O 1
ATOM 1417 N N . ARG A 1 183 ? 4.688 6.965 -11.828 1.00 97.44 183 ARG A N 1
ATOM 1418 C CA . ARG A 1 183 ? 4.211 6.721 -10.454 1.00 97.44 183 ARG A CA 1
ATOM 1419 C C . ARG A 1 183 ? 4.915 5.537 -9.794 1.00 97.44 183 ARG A C 1
ATOM 1421 O O . ARG A 1 183 ? 5.281 5.622 -8.617 1.00 97.44 183 ARG A O 1
ATOM 1428 N N . CYS A 1 184 ? 5.147 4.451 -10.532 1.00 98.50 184 CYS A N 1
ATOM 1429 C CA . CYS A 1 184 ? 5.885 3.296 -10.024 1.00 98.50 184 CYS A CA 1
ATOM 1430 C C . CYS A 1 184 ? 7.345 3.628 -9.714 1.00 98.50 184 CYS A C 1
ATOM 1432 O O . CYS A 1 184 ? 7.839 3.231 -8.662 1.00 98.50 184 CYS A O 1
ATOM 1434 N N . VAL A 1 185 ? 8.026 4.388 -10.578 1.00 98.25 185 VAL A N 1
ATOM 1435 C CA . VAL A 1 185 ? 9.411 4.827 -10.335 1.00 98.25 185 VAL A CA 1
ATOM 1436 C C . VAL A 1 185 ? 9.486 5.745 -9.112 1.00 98.25 185 VAL A C 1
ATOM 1438 O O . VAL A 1 185 ? 10.324 5.537 -8.236 1.00 98.25 185 VAL A O 1
ATOM 1441 N N . GLN A 1 186 ? 8.578 6.719 -8.993 1.00 98.19 186 GLN A N 1
ATOM 1442 C CA . GLN A 1 186 ? 8.504 7.596 -7.819 1.00 98.19 186 GLN A CA 1
ATOM 1443 C C . GLN A 1 186 ? 8.276 6.797 -6.526 1.00 98.19 186 GLN A C 1
ATOM 1445 O O . GLN A 1 186 ? 8.956 7.030 -5.524 1.00 98.19 186 GLN A O 1
ATOM 1450 N N . SER A 1 187 ? 7.371 5.816 -6.561 1.00 98.38 187 SER A N 1
ATOM 1451 C CA . SER A 1 187 ? 7.076 4.949 -5.415 1.00 98.38 187 SER A CA 1
ATOM 1452 C C . SER A 1 187 ? 8.242 4.022 -5.068 1.00 98.38 187 SER A C 1
ATOM 1454 O O . SER A 1 187 ? 8.544 3.854 -3.890 1.00 98.38 187 SER A O 1
ATOM 1456 N N . ALA A 1 188 ? 8.946 3.471 -6.061 1.00 98.44 188 ALA A N 1
ATOM 1457 C CA . ALA A 1 188 ? 10.138 2.653 -5.842 1.00 98.44 188 ALA A CA 1
ATOM 1458 C C . ALA A 1 188 ? 11.256 3.463 -5.171 1.00 98.44 188 ALA A C 1
ATOM 1460 O O . ALA A 1 188 ? 11.826 3.018 -4.177 1.00 98.44 188 ALA A O 1
ATOM 1461 N N . ASN A 1 189 ? 11.499 4.691 -5.635 1.00 97.88 189 ASN A N 1
ATOM 1462 C CA . ASN A 1 189 ? 12.478 5.592 -5.026 1.00 97.88 189 ASN A CA 1
ATOM 1463 C C . ASN A 1 189 ? 12.112 5.943 -3.576 1.00 97.88 189 ASN A C 1
ATOM 1465 O O . ASN A 1 189 ? 12.977 5.984 -2.701 1.00 97.88 189 ASN A O 1
ATOM 1469 N N . ALA A 1 190 ? 10.830 6.192 -3.297 1.00 97.12 190 ALA A N 1
ATOM 1470 C CA . ALA A 1 190 ? 10.361 6.464 -1.942 1.00 97.12 190 ALA A CA 1
ATOM 1471 C C . ALA A 1 190 ? 10.482 5.229 -1.029 1.00 97.12 190 ALA A C 1
ATOM 1473 O O . ALA A 1 190 ? 10.972 5.347 0.093 1.00 97.12 190 ALA A O 1
ATOM 1474 N N . ALA A 1 191 ? 10.154 4.034 -1.530 1.00 96.94 191 ALA A N 1
ATOM 1475 C CA . ALA A 1 191 ? 10.367 2.779 -0.814 1.00 96.94 191 ALA A CA 1
ATOM 1476 C C . ALA A 1 191 ? 11.855 2.525 -0.518 1.00 96.94 191 ALA A C 1
ATOM 1478 O O . ALA A 1 191 ? 12.191 2.108 0.588 1.00 96.94 191 ALA A O 1
ATOM 1479 N N . MET A 1 192 ? 12.764 2.835 -1.449 1.00 97.12 192 MET A N 1
ATOM 1480 C CA . MET A 1 192 ? 14.206 2.697 -1.216 1.00 97.12 192 MET A CA 1
ATOM 1481 C C . MET A 1 192 ? 14.709 3.606 -0.091 1.00 97.12 192 MET A C 1
ATOM 1483 O O . MET A 1 192 ? 15.521 3.169 0.721 1.00 97.12 192 MET A O 1
ATOM 1487 N N . LYS A 1 193 ? 14.172 4.826 0.049 1.00 95.00 193 LYS A N 1
ATOM 1488 C CA . LYS A 1 193 ? 14.483 5.687 1.208 1.00 95.00 193 LYS A CA 1
ATOM 1489 C C . LYS A 1 193 ? 14.126 5.013 2.532 1.00 95.00 193 LYS A C 1
ATOM 1491 O O . LYS A 1 193 ? 14.872 5.154 3.492 1.00 95.00 193 LYS A O 1
ATOM 1496 N N . VAL A 1 194 ? 13.027 4.258 2.577 1.00 93.75 194 VAL A N 1
ATOM 1497 C CA . VAL A 1 194 ? 12.624 3.475 3.757 1.00 93.75 194 VAL A CA 1
ATOM 1498 C C . VAL A 1 194 ? 13.562 2.286 3.971 1.00 93.75 194 VAL A C 1
ATOM 1500 O O . VAL A 1 194 ? 13.951 2.014 5.103 1.00 93.75 194 VAL A O 1
ATOM 1503 N N . VAL A 1 195 ? 13.976 1.605 2.899 1.00 93.25 195 VAL A N 1
ATOM 1504 C CA . VAL A 1 195 ? 14.943 0.494 2.959 1.00 93.25 195 VAL A CA 1
ATOM 1505 C C . VAL A 1 195 ? 16.289 0.948 3.534 1.00 93.25 195 VAL A C 1
ATOM 1507 O O . VAL A 1 195 ? 16.899 0.233 4.318 1.00 93.25 195 VAL A O 1
ATOM 1510 N N . TYR A 1 196 ? 16.739 2.167 3.255 1.00 91.94 196 TYR A N 1
ATOM 1511 C CA . TYR A 1 196 ? 17.969 2.670 3.876 1.00 91.94 196 TYR A CA 1
ATOM 1512 C C . TYR A 1 196 ? 17.844 2.949 5.384 1.00 91.94 196 TYR A C 1
ATOM 1514 O O . TYR A 1 196 ? 18.856 3.069 6.070 1.00 91.94 196 TYR A O 1
ATOM 1522 N N . LEU A 1 197 ? 16.626 3.007 5.935 1.00 87.94 197 LEU A N 1
ATOM 1523 C CA . LEU A 1 197 ? 16.402 3.192 7.374 1.00 87.94 197 LEU A CA 1
ATOM 1524 C C . LEU A 1 197 ? 16.415 1.872 8.162 1.00 87.94 197 LEU A C 1
ATOM 1526 O O . LEU A 1 197 ? 16.495 1.904 9.391 1.00 87.94 197 LEU A O 1
ATOM 1530 N N . ILE A 1 198 ? 16.337 0.712 7.498 1.00 86.69 198 ILE A N 1
ATOM 1531 C CA . ILE A 1 198 ? 16.188 -0.581 8.189 1.00 86.69 198 ILE A CA 1
ATOM 1532 C C . ILE A 1 198 ? 17.509 -1.221 8.627 1.00 86.69 198 ILE A C 1
ATOM 1534 O O . ILE A 1 198 ? 17.481 -2.220 9.351 1.00 86.69 198 ILE A O 1
ATOM 1538 N N . ASP A 1 199 ? 18.665 -0.691 8.222 1.00 78.50 199 ASP A N 1
ATOM 1539 C CA . ASP A 1 199 ? 19.971 -1.328 8.455 1.00 78.50 199 ASP A CA 1
ATOM 1540 C C . ASP A 1 199 ? 20.256 -1.640 9.931 1.00 78.50 199 ASP A C 1
ATOM 1542 O O . ASP A 1 199 ? 20.757 -2.719 10.245 1.00 78.50 199 ASP A O 1
ATOM 1546 N N . ASN A 1 200 ? 19.818 -0.776 10.848 1.00 78.12 200 ASN A N 1
ATOM 1547 C CA . ASN A 1 200 ? 20.079 -0.921 12.284 1.00 78.12 200 ASN A CA 1
ATOM 1548 C C . ASN A 1 200 ? 18.924 -1.542 13.088 1.00 78.12 200 ASN A C 1
ATOM 1550 O O . ASN A 1 200 ? 19.000 -1.615 14.313 1.00 78.12 200 ASN A O 1
ATOM 1554 N N . ILE A 1 201 ? 17.848 -1.982 12.432 1.00 85.50 201 ILE A N 1
ATOM 1555 C CA . ILE A 1 201 ? 16.678 -2.566 13.103 1.00 85.50 201 ILE A CA 1
ATOM 1556 C C . ILE A 1 201 ? 16.739 -4.089 12.990 1.00 85.50 201 ILE A C 1
ATOM 1558 O O . ILE A 1 201 ? 16.972 -4.621 11.902 1.00 85.50 201 ILE A O 1
ATOM 1562 N N . ASP A 1 202 ? 16.534 -4.799 14.105 1.00 86.56 202 ASP A N 1
ATOM 1563 C CA . ASP A 1 202 ? 16.489 -6.267 14.110 1.00 86.56 202 ASP A CA 1
ATOM 1564 C C . ASP A 1 202 ? 15.348 -6.747 13.187 1.00 86.56 202 ASP A C 1
ATOM 1566 O O . ASP A 1 202 ? 14.201 -6.322 13.384 1.00 86.56 202 ASP A O 1
ATOM 1570 N N . PRO A 1 203 ? 15.627 -7.628 12.202 1.00 84.75 203 PRO A N 1
ATOM 1571 C CA . PRO A 1 203 ? 14.635 -8.103 11.242 1.00 84.75 203 PRO A CA 1
ATOM 1572 C C . PRO A 1 203 ? 13.423 -8.804 11.868 1.00 84.75 203 PRO A C 1
ATOM 1574 O O . PRO A 1 203 ? 12.396 -8.930 11.204 1.00 84.75 203 PRO A O 1
ATOM 1577 N N . LYS A 1 204 ? 13.492 -9.224 13.138 1.00 87.19 204 LYS A N 1
ATOM 1578 C CA . LYS A 1 204 ? 12.341 -9.754 13.889 1.00 87.19 204 LYS A CA 1
ATOM 1579 C C . LYS A 1 204 ? 11.226 -8.729 14.090 1.00 87.19 204 LYS A C 1
ATOM 1581 O O . LYS A 1 204 ? 10.087 -9.121 14.311 1.00 87.19 204 LYS A O 1
ATOM 1586 N N . ASN A 1 205 ? 11.538 -7.435 14.000 1.00 87.06 205 ASN A N 1
ATOM 1587 C CA . ASN A 1 205 ? 10.545 -6.362 14.089 1.00 87.06 205 ASN A CA 1
ATOM 1588 C C . ASN A 1 205 ? 9.826 -6.098 12.756 1.00 87.06 205 ASN A C 1
ATOM 1590 O O . ASN A 1 205 ? 8.915 -5.273 12.702 1.00 87.06 205 ASN A O 1
ATOM 1594 N N . PHE A 1 206 ? 10.218 -6.781 11.677 1.00 86.94 206 PHE A N 1
ATOM 1595 C CA . PHE A 1 206 ? 9.594 -6.634 10.369 1.00 86.94 206 PHE A CA 1
ATOM 1596 C C . PHE A 1 206 ? 8.598 -7.749 10.089 1.00 86.94 206 PHE A C 1
ATOM 1598 O O . PHE A 1 206 ? 8.774 -8.907 10.475 1.00 86.94 206 PHE A O 1
ATOM 1605 N N . HIS A 1 207 ? 7.546 -7.393 9.360 1.00 86.12 207 HIS A N 1
ATOM 1606 C CA . HIS A 1 207 ? 6.537 -8.341 8.922 1.00 86.12 207 HIS A CA 1
ATOM 1607 C C . HIS A 1 207 ? 6.973 -8.998 7.606 1.00 86.12 207 HIS A C 1
ATOM 1609 O O . HIS A 1 207 ? 7.370 -8.318 6.663 1.00 86.12 207 HIS A O 1
ATOM 1615 N N . MET A 1 208 ? 6.814 -10.319 7.501 1.00 87.25 208 MET A N 1
ATOM 1616 C CA . MET A 1 208 ? 7.187 -11.114 6.320 1.00 87.25 208 MET A CA 1
ATOM 1617 C C . MET A 1 208 ? 6.666 -10.550 4.981 1.00 87.25 208 MET A C 1
ATOM 1619 O O . MET A 1 208 ? 7.394 -10.498 3.993 1.00 87.25 208 MET A O 1
ATOM 1623 N N . LEU A 1 209 ? 5.410 -10.095 4.959 1.00 87.19 209 LEU A N 1
ATOM 1624 C CA . LEU A 1 209 ? 4.735 -9.510 3.799 1.00 87.19 209 LEU A CA 1
ATOM 1625 C C . LEU A 1 209 ? 5.412 -8.255 3.218 1.00 87.19 209 LEU A C 1
ATOM 1627 O O . LEU A 1 209 ? 5.158 -7.938 2.062 1.00 87.19 209 LEU A O 1
ATOM 1631 N N . MET A 1 210 ? 6.325 -7.591 3.940 1.00 90.88 210 MET A N 1
ATOM 1632 C CA . MET A 1 210 ? 7.171 -6.541 3.348 1.00 90.88 210 MET A CA 1
ATOM 1633 C C . MET A 1 210 ? 7.964 -7.052 2.139 1.00 90.88 210 MET A C 1
ATOM 1635 O O . MET A 1 210 ? 8.226 -6.295 1.208 1.00 90.88 210 MET A O 1
ATOM 1639 N N . GLY A 1 211 ? 8.281 -8.351 2.114 1.00 89.19 211 GLY A N 1
ATOM 1640 C CA . GLY A 1 211 ? 8.914 -8.991 0.968 1.00 89.19 211 GLY A CA 1
ATOM 1641 C C . GLY A 1 211 ? 8.090 -8.908 -0.323 1.00 89.19 211 GLY A C 1
ATOM 1642 O O . GLY A 1 211 ? 8.695 -8.822 -1.386 1.00 89.19 211 GLY A O 1
ATOM 1643 N N . LEU A 1 212 ? 6.749 -8.866 -0.255 1.00 87.69 212 LEU A N 1
ATOM 1644 C CA . LEU A 1 212 ? 5.893 -8.694 -1.438 1.00 87.69 212 LEU A CA 1
ATOM 1645 C C . LEU A 1 212 ? 6.124 -7.320 -2.073 1.00 87.69 212 LEU A C 1
ATOM 1647 O O . LEU A 1 212 ? 6.450 -7.231 -3.254 1.00 87.69 212 LEU A O 1
ATOM 1651 N N . SER A 1 213 ? 6.059 -6.258 -1.266 1.00 94.25 213 SER A N 1
ATOM 1652 C CA . SER A 1 213 ? 6.345 -4.895 -1.722 1.00 94.25 213 SER A CA 1
ATOM 1653 C C . SER A 1 213 ? 7.766 -4.767 -2.269 1.00 94.25 213 SER A C 1
ATOM 1655 O O . SER A 1 213 ? 7.979 -4.133 -3.299 1.00 94.25 213 SER A O 1
ATOM 1657 N N . TRP A 1 214 ? 8.750 -5.383 -1.610 1.00 95.31 214 TRP A N 1
ATOM 1658 C CA . TRP A 1 214 ? 10.143 -5.343 -2.058 1.00 95.31 214 TRP A CA 1
ATOM 1659 C C . TRP A 1 214 ? 10.375 -6.079 -3.380 1.00 95.31 214 TRP A C 1
ATOM 1661 O O . TRP A 1 214 ? 11.180 -5.611 -4.179 1.00 95.31 214 TRP A O 1
ATOM 1671 N N . MET A 1 215 ? 9.644 -7.161 -3.674 1.00 93.44 215 MET A N 1
ATOM 1672 C CA . MET A 1 215 ? 9.679 -7.767 -5.012 1.00 93.44 215 MET A CA 1
ATOM 1673 C C . MET A 1 215 ? 9.187 -6.784 -6.080 1.00 93.44 215 MET A C 1
ATOM 1675 O O . MET A 1 215 ? 9.869 -6.590 -7.085 1.00 93.44 215 MET A O 1
ATOM 1679 N N . CYS A 1 216 ? 8.069 -6.095 -5.831 1.00 95.06 216 CYS A N 1
ATOM 1680 C CA . CYS A 1 216 ? 7.555 -5.080 -6.752 1.00 95.06 216 CYS A CA 1
ATOM 1681 C C . CYS A 1 216 ? 8.566 -3.943 -6.979 1.00 95.06 216 CYS A C 1
ATOM 1683 O O . CYS A 1 216 ? 8.782 -3.524 -8.114 1.00 95.06 216 CYS A O 1
ATOM 1685 N N . VAL A 1 217 ? 9.229 -3.467 -5.918 1.00 97.88 217 VAL A N 1
ATOM 1686 C CA . VAL A 1 217 ? 10.295 -2.454 -6.029 1.00 97.88 217 VAL A CA 1
ATOM 1687 C C . VAL A 1 217 ? 11.455 -2.980 -6.877 1.00 97.88 217 VAL A C 1
ATOM 1689 O O . VAL A 1 217 ? 11.903 -2.286 -7.789 1.00 97.88 217 VAL A O 1
ATOM 1692 N N . ALA A 1 218 ? 11.911 -4.212 -6.635 1.00 97.56 218 ALA A N 1
ATOM 1693 C CA . ALA A 1 218 ? 13.010 -4.814 -7.384 1.00 97.56 218 ALA A CA 1
ATOM 1694 C C . ALA A 1 218 ? 12.718 -4.892 -8.892 1.00 97.56 218 ALA A C 1
ATOM 1696 O O . ALA A 1 218 ? 13.606 -4.626 -9.703 1.00 97.56 218 ALA A O 1
ATOM 1697 N N . ASP A 1 219 ? 11.482 -5.211 -9.278 1.00 96.12 219 ASP A N 1
ATOM 1698 C CA . ASP A 1 219 ? 11.078 -5.270 -10.685 1.00 96.12 219 ASP A CA 1
ATOM 1699 C C . ASP A 1 219 ? 11.123 -3.895 -11.365 1.00 96.12 219 ASP A C 1
ATOM 1701 O O . ASP A 1 219 ? 11.572 -3.783 -12.512 1.00 96.12 219 ASP A O 1
ATOM 1705 N N . ILE A 1 220 ? 10.737 -2.832 -10.652 1.00 98.19 220 ILE A N 1
ATOM 1706 C CA . ILE A 1 220 ? 10.866 -1.455 -11.146 1.00 98.19 220 ILE A CA 1
ATOM 1707 C C . ILE A 1 220 ? 12.337 -1.052 -11.278 1.00 98.19 220 ILE A C 1
ATOM 1709 O O . ILE A 1 220 ? 12.721 -0.530 -12.326 1.00 98.19 220 ILE A O 1
ATOM 1713 N N . LEU A 1 221 ? 13.182 -1.352 -10.284 1.00 98.31 221 LEU A N 1
ATOM 1714 C CA . LEU A 1 221 ? 14.620 -1.060 -10.352 1.00 98.31 221 LEU A CA 1
ATOM 1715 C C . LEU A 1 221 ? 15.284 -1.781 -11.536 1.00 98.31 221 LEU A C 1
ATOM 1717 O O . LEU A 1 221 ? 16.032 -1.168 -12.295 1.00 98.31 221 LEU A O 1
ATOM 1721 N N . LYS A 1 222 ? 14.953 -3.057 -11.778 1.00 96.75 222 LYS A N 1
ATOM 1722 C CA . LYS A 1 222 ? 15.445 -3.810 -12.948 1.00 96.75 222 LYS A CA 1
ATOM 1723 C C . LYS A 1 222 ? 15.015 -3.187 -14.272 1.00 96.75 222 LYS A C 1
ATOM 1725 O O . LYS A 1 222 ? 15.820 -3.106 -15.201 1.00 96.75 222 LYS A O 1
ATOM 1730 N N . ARG A 1 223 ? 13.754 -2.754 -14.381 1.00 96.69 223 ARG A N 1
ATOM 1731 C CA . ARG A 1 223 ? 13.260 -2.039 -15.569 1.00 96.69 223 ARG A CA 1
ATOM 1732 C C . ARG A 1 223 ? 14.027 -0.728 -15.775 1.00 96.69 223 ARG A C 1
ATOM 1734 O O . ARG A 1 223 ? 14.440 -0.452 -16.898 1.00 96.69 223 ARG A O 1
ATOM 1741 N N . GLU A 1 224 ? 14.277 0.030 -14.709 1.00 97.31 224 GLU A N 1
ATOM 1742 C CA . GLU A 1 224 ? 15.056 1.274 -14.749 1.00 97.31 224 GLU A CA 1
ATOM 1743 C C . GLU A 1 224 ? 16.510 1.053 -15.185 1.00 97.31 224 GLU A C 1
ATOM 1745 O O . GLU A 1 224 ? 17.009 1.807 -16.019 1.00 97.31 224 GLU A O 1
ATOM 1750 N N . ILE A 1 225 ? 17.173 -0.003 -14.700 1.00 98.12 225 ILE A N 1
ATOM 1751 C CA . ILE A 1 225 ? 18.531 -0.376 -15.136 1.00 98.12 225 ILE A CA 1
ATOM 1752 C C . ILE A 1 225 ? 18.552 -0.617 -16.649 1.00 98.12 225 ILE A C 1
ATOM 1754 O O . ILE A 1 225 ? 19.376 -0.044 -17.363 1.00 98.12 225 ILE A O 1
ATOM 1758 N N . ARG A 1 226 ? 17.613 -1.424 -17.167 1.00 96.56 226 ARG A N 1
ATOM 1759 C CA . ARG A 1 226 ? 17.510 -1.708 -18.611 1.00 96.56 226 ARG A CA 1
ATOM 1760 C C . ARG A 1 226 ? 17.249 -0.437 -19.419 1.00 96.56 226 ARG A C 1
ATOM 1762 O O . ARG A 1 226 ? 17.896 -0.228 -20.444 1.00 96.56 226 ARG A O 1
ATOM 1769 N N . ARG A 1 227 ? 16.337 0.423 -18.951 1.00 95.81 227 ARG A N 1
ATOM 1770 C CA . ARG A 1 227 ? 16.001 1.689 -19.618 1.00 95.81 227 ARG A CA 1
ATOM 1771 C C . ARG A 1 227 ? 17.206 2.627 -19.682 1.00 95.81 227 ARG A C 1
ATOM 1773 O O . ARG A 1 227 ? 17.510 3.127 -20.760 1.00 95.81 227 ARG A O 1
ATOM 1780 N N . LYS A 1 228 ? 17.911 2.837 -18.570 1.00 97.44 228 LYS A N 1
ATOM 1781 C CA . LYS A 1 228 ? 19.085 3.723 -18.503 1.00 97.44 228 LYS A CA 1
ATOM 1782 C C . LYS A 1 228 ? 20.216 3.235 -19.408 1.00 97.44 228 LYS A C 1
ATOM 1784 O O . LYS A 1 228 ? 20.733 4.017 -20.200 1.00 97.44 228 LYS A O 1
ATOM 1789 N N . ARG A 1 229 ? 20.488 1.925 -19.423 1.00 96.88 229 ARG A N 1
ATOM 1790 C CA . ARG A 1 229 ? 21.444 1.320 -20.371 1.00 96.88 229 ARG A CA 1
ATOM 1791 C C . ARG A 1 229 ? 21.043 1.531 -21.836 1.00 96.88 229 ARG A C 1
ATOM 1793 O O . ARG A 1 229 ? 21.902 1.789 -22.668 1.00 96.88 229 ARG A O 1
ATOM 1800 N N . SER A 1 230 ? 19.748 1.464 -22.166 1.00 96.56 230 SER A N 1
ATOM 1801 C CA . SER A 1 230 ? 19.276 1.663 -23.551 1.00 96.56 230 SER A CA 1
ATOM 1802 C C . SER A 1 230 ? 19.503 3.080 -24.092 1.00 96.56 230 SER A C 1
ATOM 1804 O O . SER A 1 230 ? 19.574 3.263 -25.304 1.00 96.56 230 SER A O 1
ATOM 1806 N N . VAL A 1 231 ? 19.642 4.066 -23.201 1.00 96.94 231 VAL A N 1
ATOM 1807 C CA . VAL A 1 231 ? 19.951 5.464 -23.542 1.00 96.94 231 VAL A CA 1
ATOM 1808 C C . VAL A 1 231 ? 21.400 5.841 -23.205 1.00 96.94 231 VAL A C 1
ATOM 1810 O O . VAL A 1 231 ? 21.723 7.025 -23.145 1.00 96.94 231 VAL A O 1
ATOM 1813 N N . SER A 1 232 ? 22.266 4.844 -22.986 1.00 96.69 232 SER A N 1
ATOM 1814 C CA . SER A 1 232 ? 23.686 5.004 -22.637 1.00 96.69 232 SER A CA 1
ATOM 1815 C C . SER A 1 232 ? 23.948 5.825 -21.362 1.00 96.69 232 SER A C 1
ATOM 1817 O O . SER A 1 232 ? 24.996 6.454 -21.225 1.00 96.69 232 SER A O 1
ATOM 1819 N N . ASP A 1 233 ? 23.008 5.817 -20.412 1.00 97.44 233 ASP A N 1
ATOM 1820 C CA . ASP A 1 233 ? 23.193 6.359 -19.060 1.00 97.44 233 ASP A CA 1
ATOM 1821 C C . ASP A 1 233 ? 23.774 5.279 -18.128 1.00 97.44 233 ASP A C 1
ATOM 1823 O O . ASP A 1 233 ? 23.095 4.732 -17.252 1.00 97.44 233 ASP A O 1
ATOM 1827 N N . ASP A 1 234 ? 25.043 4.931 -18.353 1.00 95.88 234 ASP A N 1
ATOM 1828 C CA . ASP A 1 234 ? 25.725 3.866 -17.606 1.00 95.88 234 ASP A CA 1
ATOM 1829 C C . ASP A 1 234 ? 25.943 4.225 -16.126 1.00 95.88 234 ASP A C 1
ATOM 1831 O O . ASP A 1 234 ? 25.864 3.358 -15.252 1.00 95.88 234 ASP A O 1
ATOM 1835 N N . ASP A 1 235 ? 26.174 5.506 -15.808 1.00 97.12 235 ASP A N 1
ATOM 1836 C CA . ASP A 1 235 ? 26.327 5.952 -14.417 1.00 97.12 235 ASP A CA 1
ATOM 1837 C C . ASP A 1 235 ? 25.005 5.859 -13.646 1.00 97.12 235 ASP A C 1
ATOM 1839 O O . ASP A 1 235 ? 24.979 5.371 -12.511 1.00 97.12 235 ASP A O 1
ATOM 1843 N N . GLY A 1 236 ? 23.894 6.271 -14.265 1.00 96.56 236 GLY A N 1
ATOM 1844 C CA . GLY A 1 236 ? 22.565 6.112 -13.692 1.00 96.56 236 GLY A CA 1
ATOM 1845 C C . GLY A 1 236 ? 22.185 4.644 -13.506 1.00 96.56 236 GLY A C 1
ATOM 1846 O O . GLY A 1 236 ? 21.633 4.286 -12.463 1.00 96.56 236 GLY A O 1
ATOM 1847 N N . ALA A 1 237 ? 22.493 3.784 -14.482 1.00 97.31 237 ALA A N 1
ATOM 1848 C CA . ALA A 1 237 ? 22.241 2.347 -14.380 1.00 97.31 237 ALA A CA 1
ATOM 1849 C C . ALA A 1 237 ? 23.003 1.725 -13.199 1.00 97.31 237 ALA A C 1
ATOM 1851 O O . ALA A 1 237 ? 22.398 1.049 -12.367 1.00 97.31 237 ALA A O 1
ATOM 1852 N N . ARG A 1 238 ? 24.296 2.044 -13.059 1.00 97.50 238 ARG A N 1
ATOM 1853 C CA . ARG A 1 238 ? 25.141 1.578 -11.950 1.00 97.50 238 ARG A CA 1
ATOM 1854 C C . ARG A 1 238 ? 24.629 2.037 -10.581 1.00 97.50 238 ARG A C 1
ATOM 1856 O O . ARG A 1 238 ? 24.680 1.278 -9.619 1.00 97.50 238 ARG A O 1
ATOM 1863 N N . LYS A 1 239 ? 24.114 3.266 -10.466 1.00 97.19 239 LYS A N 1
ATOM 1864 C CA . LYS A 1 239 ? 23.485 3.743 -9.219 1.00 97.19 239 LYS A CA 1
ATOM 1865 C C . LYS A 1 239 ? 22.256 2.909 -8.851 1.00 97.19 239 LYS A C 1
ATOM 1867 O O . LYS A 1 239 ? 22.126 2.505 -7.701 1.00 97.19 239 LYS A O 1
ATOM 1872 N N . THR A 1 240 ? 21.397 2.606 -9.821 1.00 97.62 240 THR A N 1
ATOM 1873 C CA . THR A 1 240 ? 20.201 1.779 -9.590 1.00 97.62 240 THR A CA 1
ATOM 1874 C C . THR A 1 240 ? 20.545 0.310 -9.307 1.00 97.62 240 THR A C 1
ATOM 1876 O O . THR A 1 240 ? 19.836 -0.351 -8.552 1.00 97.62 240 THR A O 1
ATOM 1879 N N . GLU A 1 241 ? 21.659 -0.210 -9.829 1.00 97.56 241 GLU A N 1
ATOM 1880 C CA . GLU A 1 241 ? 22.183 -1.528 -9.436 1.00 97.56 241 GLU A CA 1
ATOM 1881 C C . GLU A 1 241 ? 22.556 -1.575 -7.950 1.00 97.56 241 GLU A C 1
ATOM 1883 O O . GLU A 1 241 ? 22.153 -2.507 -7.258 1.00 97.56 241 GLU A O 1
ATOM 1888 N N . LEU A 1 242 ? 23.229 -0.543 -7.429 1.00 96.88 242 LEU A N 1
ATOM 1889 C CA . LEU A 1 242 ? 23.552 -0.445 -5.999 1.00 96.88 242 LEU A CA 1
ATOM 1890 C C . LEU A 1 242 ? 22.290 -0.359 -5.122 1.00 96.88 242 LEU A C 1
ATOM 1892 O O . LEU A 1 242 ? 22.243 -0.944 -4.039 1.00 96.88 242 LEU A O 1
ATOM 1896 N N . GLU A 1 243 ? 21.248 0.338 -5.583 1.00 96.75 243 GLU A N 1
ATOM 1897 C CA . GLU A 1 243 ? 19.938 0.356 -4.912 1.00 96.75 243 GLU A CA 1
ATOM 1898 C C . GLU A 1 243 ? 19.315 -1.047 -4.867 1.00 96.75 243 GLU A C 1
ATOM 1900 O O . GLU A 1 243 ? 18.842 -1.491 -3.818 1.00 96.75 243 GLU A O 1
ATOM 1905 N N . LEU A 1 244 ? 19.364 -1.783 -5.981 1.00 97.44 244 LEU A N 1
ATOM 1906 C CA . LEU A 1 244 ? 18.862 -3.153 -6.058 1.00 97.44 244 LEU A CA 1
ATOM 1907 C C . LEU A 1 244 ? 19.666 -4.113 -5.164 1.00 97.44 244 LEU A C 1
ATOM 1909 O O . LEU A 1 244 ? 19.080 -4.970 -4.503 1.00 97.44 244 LEU A O 1
ATOM 1913 N N . GLU A 1 245 ? 20.986 -3.958 -5.080 1.00 95.94 245 GLU A N 1
ATOM 1914 C CA . GLU A 1 245 ? 21.837 -4.725 -4.162 1.00 95.94 245 GLU A CA 1
ATOM 1915 C C . GLU A 1 245 ? 21.502 -4.453 -2.688 1.00 95.94 245 GLU A C 1
ATOM 1917 O O . GLU A 1 245 ? 21.418 -5.392 -1.883 1.00 95.94 245 GLU A O 1
ATOM 1922 N N . ALA A 1 246 ? 21.255 -3.189 -2.330 1.00 95.62 246 ALA A N 1
ATOM 1923 C CA . ALA A 1 246 ? 20.816 -2.807 -0.989 1.00 95.62 246 ALA A CA 1
ATOM 1924 C C . ALA A 1 246 ? 19.457 -3.441 -0.647 1.00 95.62 246 ALA A C 1
ATOM 1926 O O . ALA A 1 246 ? 19.297 -4.050 0.415 1.00 95.62 246 ALA A O 1
ATOM 1927 N N . LEU A 1 247 ? 18.503 -3.404 -1.582 1.00 95.81 247 LEU A N 1
ATOM 1928 C CA . LEU A 1 247 ? 17.202 -4.055 -1.432 1.00 95.81 247 LEU A CA 1
ATOM 1929 C C . LEU A 1 247 ? 17.329 -5.574 -1.255 1.00 95.81 247 LEU A C 1
ATOM 1931 O O . LEU A 1 247 ? 16.728 -6.154 -0.351 1.00 95.81 247 LEU A O 1
ATOM 1935 N N . VAL A 1 248 ? 18.155 -6.237 -2.068 1.00 94.06 248 VAL A N 1
ATOM 1936 C CA . VAL A 1 248 ? 18.419 -7.679 -1.940 1.00 94.06 248 VAL A CA 1
ATOM 1937 C C . VAL A 1 248 ? 19.058 -8.003 -0.587 1.00 94.06 248 VAL A C 1
ATOM 1939 O O . VAL A 1 248 ? 18.749 -9.035 0.015 1.00 94.06 248 VAL A O 1
ATOM 1942 N N . THR A 1 249 ? 19.924 -7.130 -0.075 1.00 93.50 249 THR A N 1
ATOM 1943 C CA . THR A 1 249 ? 20.529 -7.278 1.256 1.00 93.50 249 THR A CA 1
ATOM 1944 C C . THR A 1 249 ? 19.470 -7.201 2.356 1.00 93.50 249 THR A C 1
ATOM 1946 O O . THR A 1 249 ? 19.415 -8.087 3.214 1.00 93.50 249 THR A O 1
ATOM 1949 N N . ALA A 1 250 ? 18.560 -6.229 2.284 1.00 92.69 250 ALA A N 1
ATOM 1950 C CA . ALA A 1 250 ? 17.401 -6.140 3.169 1.00 92.69 250 ALA A CA 1
ATOM 1951 C C . ALA A 1 250 ? 16.514 -7.400 3.115 1.00 92.69 250 ALA A C 1
ATOM 1953 O O . ALA A 1 250 ? 16.192 -7.984 4.154 1.00 92.69 250 ALA A O 1
ATOM 1954 N N . MET A 1 251 ? 16.188 -7.888 1.914 1.00 92.50 251 MET A N 1
ATOM 1955 C CA . MET A 1 251 ? 15.402 -9.116 1.733 1.00 92.50 251 MET A CA 1
ATOM 1956 C C . MET A 1 251 ? 16.101 -10.346 2.337 1.00 92.50 251 MET A C 1
ATOM 1958 O O . MET A 1 251 ? 15.456 -11.182 2.974 1.00 92.50 251 MET A O 1
ATOM 1962 N N . LYS A 1 252 ? 17.429 -10.458 2.197 1.00 91.00 252 LYS A N 1
ATOM 1963 C CA . LYS A 1 252 ? 18.222 -11.539 2.808 1.00 91.00 252 LYS A CA 1
ATOM 1964 C C . LYS A 1 252 ? 18.191 -11.491 4.333 1.00 91.00 252 LYS A C 1
ATOM 1966 O O . LYS A 1 252 ? 18.127 -12.557 4.945 1.00 91.00 252 LYS A O 1
ATOM 1971 N N . ARG A 1 253 ? 18.212 -10.300 4.942 1.00 91.00 253 ARG A N 1
ATOM 1972 C CA . ARG A 1 253 ? 18.054 -10.132 6.399 1.00 91.00 253 ARG A CA 1
ATOM 1973 C C . ARG A 1 253 ? 16.672 -10.597 6.853 1.00 91.00 253 ARG A C 1
ATOM 1975 O O . ARG A 1 253 ? 16.578 -11.368 7.801 1.00 91.00 253 ARG A O 1
ATOM 1982 N N . LEU A 1 254 ? 15.613 -10.234 6.127 1.00 89.12 254 LEU A N 1
ATOM 1983 C CA . LEU A 1 254 ? 14.251 -10.684 6.436 1.00 89.12 254 LEU A CA 1
ATOM 1984 C C . LEU A 1 254 ? 14.098 -12.213 6.319 1.00 89.12 254 LEU A C 1
ATOM 1986 O O . LEU A 1 254 ? 13.478 -12.846 7.173 1.00 89.12 254 LEU A O 1
ATOM 1990 N N . ARG A 1 255 ? 14.738 -12.835 5.318 1.00 89.69 255 ARG A N 1
ATOM 1991 C CA . ARG A 1 255 ? 14.771 -14.299 5.140 1.00 89.69 255 ARG A CA 1
ATOM 1992 C C . ARG A 1 255 ? 15.373 -15.047 6.336 1.00 89.69 255 ARG A C 1
ATOM 1994 O O . ARG A 1 255 ? 14.992 -16.188 6.575 1.00 89.69 255 ARG A O 1
ATOM 2001 N N . GLN A 1 256 ? 16.302 -14.443 7.082 1.00 88.12 256 GLN A N 1
ATOM 2002 C CA . GLN A 1 256 ? 16.881 -15.079 8.277 1.00 88.12 256 GLN A CA 1
ATOM 2003 C C . GLN A 1 256 ? 15.826 -15.337 9.362 1.00 88.12 256 GLN A C 1
ATOM 2005 O O . GLN A 1 256 ? 15.970 -16.279 10.135 1.00 88.12 256 GLN A O 1
ATOM 2010 N N . VAL A 1 257 ? 14.766 -14.523 9.394 1.00 88.00 257 VAL A N 1
ATOM 2011 C CA . VAL A 1 257 ? 13.626 -14.675 10.310 1.00 88.00 257 VAL A CA 1
ATOM 2012 C C . VAL A 1 257 ? 12.510 -15.500 9.671 1.00 88.00 257 VAL A C 1
ATOM 2014 O O . VAL A 1 257 ? 11.897 -16.325 10.342 1.00 88.00 257 VAL A O 1
ATOM 2017 N N . TYR A 1 258 ? 12.277 -15.319 8.367 1.00 86.81 258 TYR A N 1
ATOM 2018 C CA . TYR A 1 258 ? 11.211 -15.988 7.620 1.00 86.81 258 TYR A CA 1
ATOM 2019 C C . TYR A 1 258 ? 11.786 -16.824 6.462 1.00 86.81 258 TYR A C 1
ATOM 2021 O O . TYR A 1 258 ? 11.843 -16.347 5.323 1.00 86.81 258 TYR A O 1
ATOM 2029 N N . PRO A 1 259 ? 12.192 -18.088 6.701 1.00 83.94 259 PRO A N 1
ATOM 2030 C CA . PRO A 1 259 ? 12.843 -18.922 5.686 1.00 83.94 259 PRO A CA 1
ATOM 2031 C C . PRO A 1 259 ? 12.019 -19.143 4.412 1.00 83.94 259 PRO A C 1
ATOM 2033 O O . PRO A 1 259 ? 12.590 -19.304 3.335 1.00 83.94 259 PRO A O 1
ATOM 2036 N N . VAL A 1 260 ? 10.684 -19.096 4.514 1.00 78.81 260 VAL A N 1
ATOM 2037 C CA . VAL A 1 260 ? 9.758 -19.210 3.371 1.00 78.81 260 VAL A CA 1
ATOM 2038 C C . VAL A 1 260 ? 10.014 -18.145 2.294 1.00 78.81 260 VAL A C 1
ATOM 2040 O O . VAL A 1 260 ? 9.785 -18.390 1.111 1.00 78.81 260 VAL A O 1
ATOM 2043 N N . LEU A 1 261 ? 10.609 -17.006 2.668 1.00 78.00 261 LEU A N 1
ATOM 2044 C CA . LEU A 1 261 ? 11.009 -15.951 1.736 1.00 78.00 261 LEU A CA 1
ATOM 2045 C C . LEU A 1 261 ? 12.231 -16.309 0.877 1.00 78.00 261 LEU A C 1
ATOM 2047 O O . LEU A 1 261 ? 12.634 -15.525 0.019 1.00 78.00 261 LEU A O 1
ATOM 2051 N N . GLY A 1 262 ? 12.840 -17.483 1.077 1.00 73.06 262 GLY A N 1
ATOM 2052 C CA . GLY A 1 262 ? 13.959 -17.955 0.263 1.00 73.06 262 GLY A CA 1
ATOM 2053 C C . GLY A 1 262 ? 13.638 -18.002 -1.230 1.00 73.06 262 GLY A C 1
ATOM 2054 O O . GLY A 1 262 ? 14.483 -17.626 -2.040 1.00 73.06 262 GLY A O 1
ATOM 2055 N N . LEU A 1 263 ? 12.404 -18.369 -1.590 1.00 75.06 263 LEU A N 1
ATOM 2056 C CA . LEU A 1 263 ? 11.945 -18.377 -2.982 1.00 75.06 263 LEU A CA 1
ATOM 2057 C C . LEU A 1 263 ? 11.916 -16.966 -3.590 1.00 75.06 263 LEU A C 1
ATOM 2059 O O . LEU A 1 263 ? 12.305 -16.792 -4.742 1.00 75.06 263 LEU A O 1
ATOM 2063 N N . TRP A 1 264 ? 11.520 -15.959 -2.807 1.00 76.19 264 TRP A N 1
ATOM 2064 C CA . TRP A 1 264 ? 11.413 -14.565 -3.255 1.00 76.19 264 TRP A CA 1
ATOM 2065 C C . TRP A 1 264 ? 12.783 -13.911 -3.436 1.00 76.19 264 TRP A C 1
ATOM 2067 O O . TRP A 1 264 ? 13.012 -13.174 -4.388 1.00 76.19 264 TRP A O 1
ATOM 2077 N N . VAL A 1 265 ? 13.736 -14.205 -2.548 1.00 76.38 265 VAL A N 1
ATOM 2078 C CA . VAL A 1 265 ? 15.119 -13.730 -2.717 1.00 76.38 265 VAL A CA 1
ATOM 2079 C C . VAL A 1 265 ? 15.730 -14.318 -3.990 1.00 76.38 265 VAL A C 1
ATOM 2081 O O . VAL A 1 265 ? 16.351 -13.595 -4.767 1.00 76.38 265 VAL A O 1
ATOM 2084 N N . ASN A 1 266 ? 15.518 -15.615 -4.230 1.00 77.75 266 ASN A N 1
ATOM 2085 C CA . ASN A 1 266 ? 16.066 -16.289 -5.401 1.00 77.75 266 ASN A CA 1
ATOM 2086 C C . ASN A 1 266 ? 15.485 -15.728 -6.705 1.00 77.75 266 ASN A C 1
ATOM 2088 O O . ASN A 1 266 ? 16.263 -15.443 -7.610 1.00 77.75 266 ASN A O 1
ATOM 2092 N N . SER A 1 267 ? 14.166 -15.501 -6.788 1.00 76.38 267 SER A N 1
ATOM 2093 C CA . SER A 1 267 ? 13.531 -14.941 -7.993 1.00 76.38 267 SER A CA 1
ATOM 2094 C C . SER A 1 267 ? 14.065 -13.549 -8.345 1.00 76.38 267 SER A C 1
ATOM 2096 O O . SER A 1 267 ? 14.287 -13.242 -9.520 1.00 76.38 267 SER A O 1
ATOM 2098 N N . VAL A 1 268 ? 14.341 -12.714 -7.335 1.00 73.94 268 VAL A N 1
ATOM 2099 C CA . VAL A 1 268 ? 14.938 -11.395 -7.556 1.00 73.94 268 VAL A CA 1
ATOM 2100 C C . VAL A 1 268 ? 16.364 -11.526 -8.098 1.00 73.94 268 VAL A C 1
ATOM 2102 O O . VAL A 1 268 ? 16.706 -10.810 -9.038 1.00 73.94 268 VAL A O 1
ATOM 2105 N N . GLN A 1 269 ? 17.164 -12.452 -7.565 1.00 75.50 269 GLN A N 1
ATOM 2106 C CA . GLN A 1 269 ? 18.566 -12.630 -7.955 1.00 75.50 269 GLN A CA 1
ATOM 2107 C C . GLN A 1 269 ? 18.759 -13.322 -9.314 1.00 75.50 269 GLN A C 1
ATOM 2109 O O . GLN A 1 269 ? 19.686 -12.966 -10.027 1.00 75.50 269 GLN A O 1
ATOM 2114 N N . THR A 1 270 ? 17.903 -14.273 -9.705 1.00 66.56 270 THR A N 1
ATOM 2115 C CA . THR A 1 270 ? 18.030 -15.010 -10.983 1.00 66.56 270 THR A CA 1
ATOM 2116 C C . THR A 1 270 ? 17.710 -14.182 -12.231 1.00 66.56 270 THR A C 1
ATOM 2118 O O . THR A 1 270 ? 17.847 -14.681 -13.342 1.00 66.56 270 THR A O 1
ATOM 2121 N N . ALA A 1 271 ? 17.247 -12.942 -12.062 1.00 54.94 271 ALA A N 1
ATOM 2122 C CA . ALA A 1 271 ? 16.869 -12.036 -13.150 1.00 54.94 271 ALA A CA 1
ATOM 2123 C C . ALA A 1 271 ? 17.808 -10.817 -13.300 1.00 54.94 271 ALA A C 1
ATOM 2125 O O . ALA A 1 271 ? 17.444 -9.859 -13.993 1.00 54.94 271 ALA A O 1
ATOM 2126 N N . LEU A 1 272 ? 18.961 -10.850 -12.620 1.00 47.38 272 LEU A N 1
ATOM 2127 C CA . LEU A 1 272 ? 20.133 -9.998 -12.862 1.00 47.38 272 LEU A CA 1
ATOM 2128 C C . LEU A 1 272 ? 20.988 -10.603 -13.980 1.00 47.38 272 LEU A C 1
ATOM 2130 O O . LEU A 1 272 ? 21.445 -9.815 -14.836 1.00 47.38 272 LEU A O 1
#

pLDDT: mean 91.31, std 10.29, range [32.94, 98.75]

Secondary structure (DSSP, 8-state):
-----TT-SSPPPSSHHHHHHHHHHHHHHHHHHHHHHHHH-PPPSS-GGG--PPPP--HHHHHTT---GGG---TGGGGSTT-GGG--TT--HHHHHHHHHHHHHHHHHHHTS-GGG--HHHHHHHHHHHHHHHHHHHHPPP--TTS-HHHHHHHHHHHHHHHHHHHHHHGGGTTT-HHHHHHHHHHHHHHHHHHTT-TTS-GGGS-TTHHHHHHHHHHHHHHHHHHHHHTT-HHHHHHHHHHHHHHHHHHHHHHHH-GGGHHHHHHHHTT-